Protein AF-A0A2H9TF73-F1 (afdb_monomer)

Structure (mmCIF, N/CA/C/O backbone):
data_AF-A0A2H9TF73-F1
#
_entry.id   AF-A0A2H9TF73-F1
#
loop_
_atom_site.group_PDB
_atom_site.id
_atom_site.type_symbol
_atom_site.label_atom_id
_atom_site.label_alt_id
_atom_site.label_comp_id
_atom_site.label_asym_id
_atom_site.label_entity_id
_atom_site.label_seq_id
_atom_site.pdbx_PDB_ins_code
_atom_site.Cartn_x
_atom_site.Cartn_y
_atom_site.Cartn_z
_atom_site.occupancy
_atom_site.B_iso_or_equiv
_atom_site.auth_seq_id
_atom_site.auth_comp_id
_atom_site.auth_asym_id
_atom_site.auth_atom_id
_atom_site.pdbx_PDB_model_num
ATOM 1 N N . MET A 1 1 ? -17.549 -17.275 -2.514 1.00 28.00 1 MET A N 1
ATOM 2 C CA . MET A 1 1 ? -18.941 -16.821 -2.734 1.00 28.00 1 MET A CA 1
ATOM 3 C C . MET A 1 1 ? -19.139 -16.723 -4.246 1.00 28.00 1 MET A C 1
ATOM 5 O O . MET A 1 1 ? -18.367 -16.023 -4.879 1.00 28.00 1 MET A O 1
ATOM 9 N N . LYS A 1 2 ? -20.015 -17.540 -4.851 1.00 28.50 2 LYS A N 1
ATOM 10 C CA . LYS A 1 2 ? -20.157 -17.653 -6.320 1.00 28.50 2 LYS A CA 1
ATOM 11 C C . LYS A 1 2 ? -21.150 -16.602 -6.838 1.00 28.50 2 LYS A C 1
ATOM 13 O O . LYS A 1 2 ? -22.302 -16.630 -6.416 1.00 28.50 2 LYS A O 1
ATOM 18 N N . LEU A 1 3 ? -20.712 -15.718 -7.736 1.00 24.73 3 LEU A N 1
ATOM 19 C CA . LEU A 1 3 ? -21.571 -14.791 -8.490 1.00 24.73 3 LEU A CA 1
ATOM 20 C C . LEU A 1 3 ? -22.048 -15.441 -9.812 1.00 24.73 3 LEU A C 1
ATOM 22 O O . LEU A 1 3 ? -21.357 -16.320 -10.330 1.00 24.73 3 LEU A O 1
ATOM 26 N N . PRO A 1 4 ? -23.224 -15.068 -10.355 1.00 36.12 4 PRO A N 1
ATOM 27 C CA . PRO A 1 4 ? -23.849 -15.742 -11.493 1.00 36.12 4 PRO A CA 1
ATOM 28 C C . PRO A 1 4 ? -23.228 -15.317 -12.835 1.00 36.12 4 PRO A C 1
ATOM 30 O O . PRO A 1 4 ? -23.295 -14.156 -13.225 1.00 36.12 4 PRO A O 1
ATOM 33 N N . THR A 1 5 ? -22.683 -16.289 -13.568 1.00 44.44 5 THR A N 1
ATOM 34 C CA . THR A 1 5 ? -21.810 -16.121 -14.749 1.00 44.44 5 THR A CA 1
ATOM 35 C C . THR A 1 5 ? -22.517 -16.151 -16.121 1.00 44.44 5 THR A C 1
ATOM 37 O O . THR A 1 5 ? -21.852 -16.401 -17.112 1.00 44.44 5 THR A O 1
ATOM 40 N N . VAL A 1 6 ? -23.839 -15.969 -16.277 1.00 35.09 6 VAL A N 1
ATOM 41 C CA . VAL A 1 6 ? -24.488 -16.424 -17.548 1.00 35.09 6 VAL A CA 1
ATOM 42 C C . VAL A 1 6 ? -25.352 -15.407 -18.320 1.00 35.09 6 VAL A C 1
ATOM 44 O O . VAL A 1 6 ? -25.915 -15.767 -19.344 1.00 35.09 6 VAL A O 1
ATOM 47 N N . VAL A 1 7 ? -25.435 -14.118 -17.966 1.00 34.88 7 VAL A N 1
ATOM 48 C CA . VAL A 1 7 ? -26.376 -13.209 -18.688 1.00 34.88 7 VAL A CA 1
ATOM 49 C C . VAL A 1 7 ? -25.717 -12.152 -19.594 1.00 34.88 7 VAL A C 1
ATOM 51 O O . VAL A 1 7 ? -26.384 -11.588 -20.457 1.00 34.88 7 VAL A O 1
ATOM 54 N N . LEU A 1 8 ? -24.401 -11.936 -19.526 1.00 39.03 8 LEU A N 1
ATOM 55 C CA . LEU A 1 8 ? -23.741 -10.874 -20.311 1.00 39.03 8 LEU A CA 1
ATOM 56 C C . LEU A 1 8 ? -23.156 -11.317 -21.664 1.00 39.03 8 LEU A C 1
ATOM 58 O O . LEU A 1 8 ? -22.937 -10.477 -22.535 1.00 39.03 8 LEU A O 1
ATOM 62 N N . SER A 1 9 ? -23.006 -12.619 -21.917 1.00 39.38 9 SER A N 1
ATOM 63 C CA . SER A 1 9 ? -22.527 -13.137 -23.212 1.00 39.38 9 SER A CA 1
ATOM 64 C C . SER A 1 9 ? -23.507 -12.868 -24.365 1.00 39.38 9 SER A C 1
ATOM 66 O O . SER A 1 9 ? -23.090 -12.740 -25.512 1.00 39.38 9 SER A O 1
ATOM 68 N N . ALA A 1 10 ? -24.806 -12.730 -24.075 1.00 36.59 10 ALA A N 1
ATOM 69 C CA . ALA A 1 10 ? -25.823 -12.467 -25.092 1.00 36.59 10 ALA A CA 1
ATOM 70 C C . ALA A 1 10 ? -25.943 -10.978 -25.462 1.00 36.59 10 ALA A C 1
ATOM 72 O O . ALA A 1 10 ? -26.332 -10.665 -26.581 1.00 36.59 10 ALA A O 1
ATOM 73 N N . LEU A 1 11 ? -25.597 -10.039 -24.575 1.00 41.34 11 LEU A N 1
ATOM 74 C CA . LEU A 1 11 ? -25.938 -8.625 -24.783 1.00 41.34 11 LEU A CA 1
ATOM 75 C C . LEU A 1 11 ? -24.929 -7.858 -25.641 1.00 41.34 11 LEU A C 1
ATOM 77 O O . LEU A 1 11 ? -25.349 -7.003 -26.414 1.00 41.34 11 LEU A O 1
ATOM 81 N N . VAL A 1 12 ? -23.638 -8.196 -25.604 1.00 41.81 12 VAL A N 1
ATOM 82 C CA . VAL A 1 12 ? -22.656 -7.590 -26.526 1.00 41.81 12 VAL A CA 1
ATOM 83 C C . VAL A 1 12 ? -22.754 -8.217 -27.924 1.00 41.81 12 VAL A C 1
ATOM 85 O O . VAL A 1 12 ? -22.695 -7.496 -28.918 1.00 41.81 12 VAL A O 1
ATOM 88 N N . PHE A 1 13 ? -23.053 -9.518 -28.024 1.00 39.66 13 PHE A N 1
ATOM 89 C CA . PHE A 1 13 ? -23.271 -10.182 -29.316 1.00 39.66 13 PHE A CA 1
ATOM 90 C C . PHE A 1 13 ? -24.588 -9.742 -29.991 1.00 39.66 13 PHE A C 1
ATOM 92 O O . PHE A 1 13 ? -24.618 -9.513 -31.197 1.00 39.66 13 PHE A O 1
ATOM 99 N N . VAL A 1 14 ? -25.668 -9.511 -29.228 1.00 43.53 14 VAL A N 1
ATOM 100 C CA . VAL A 1 14 ? -26.930 -8.950 -29.760 1.00 43.53 14 VAL A CA 1
ATOM 101 C C . VAL A 1 14 ? -26.782 -7.476 -30.163 1.00 43.53 14 VAL A C 1
ATOM 103 O O . VAL A 1 14 ? -27.416 -7.052 -31.128 1.00 43.53 14 VAL A O 1
ATOM 106 N N . LYS A 1 15 ? -25.912 -6.703 -29.496 1.00 43.03 15 LYS A N 1
ATOM 107 C CA . LYS A 1 15 ? -25.618 -5.305 -29.865 1.00 43.03 15 LYS A CA 1
ATOM 108 C C . LYS A 1 15 ? -24.765 -5.201 -31.137 1.00 43.03 15 LYS A C 1
ATOM 110 O O . LYS A 1 15 ? -24.912 -4.229 -31.869 1.00 43.03 15 LYS A O 1
ATOM 115 N N . TYR A 1 16 ? -23.922 -6.201 -31.417 1.00 37.72 16 TYR A N 1
ATOM 116 C CA . TYR A 1 16 ? -23.076 -6.243 -32.617 1.00 37.72 16 TYR A CA 1
ATOM 117 C C . TYR A 1 16 ? -23.771 -6.892 -33.830 1.00 37.72 16 TYR A C 1
ATOM 119 O O . TYR A 1 16 ? -23.506 -6.508 -34.965 1.00 37.72 16 TYR A O 1
ATOM 127 N N . CYS A 1 17 ? -24.709 -7.827 -33.619 1.00 35.41 17 CYS A N 1
ATOM 128 C CA . CYS A 1 17 ? -25.401 -8.523 -34.714 1.00 35.41 17 CYS A CA 1
ATOM 129 C C . CYS A 1 17 ? -26.741 -7.910 -35.160 1.00 35.41 17 CYS A C 1
ATOM 131 O O . CYS A 1 17 ? -27.276 -8.364 -36.167 1.00 35.41 17 CYS A O 1
ATOM 133 N N . ASN A 1 18 ? -27.290 -6.895 -34.483 1.00 33.53 18 ASN A N 1
ATOM 134 C CA . ASN A 1 18 ? -28.562 -6.288 -34.890 1.00 33.53 18 ASN A CA 1
ATOM 135 C C . ASN A 1 18 ? -28.456 -4.777 -35.110 1.00 33.53 18 ASN A C 1
ATOM 137 O O . ASN A 1 18 ? -28.642 -3.962 -34.207 1.00 33.53 18 ASN A O 1
ATOM 141 N N . SER A 1 19 ? -28.287 -4.409 -36.376 1.00 39.81 19 SER A N 1
ATOM 142 C CA . SER A 1 19 ? -28.721 -3.136 -36.940 1.00 39.81 19 SER A CA 1
ATOM 143 C C . SER A 1 19 ? -30.256 -3.022 -36.887 1.00 39.81 19 SER A C 1
ATOM 145 O O . SER A 1 19 ? -30.947 -3.145 -37.893 1.00 39.81 19 SER A O 1
ATOM 147 N N . SER A 1 20 ? -30.830 -2.775 -35.707 1.00 37.75 20 SER A N 1
ATOM 148 C CA . SER A 1 20 ? -32.187 -2.223 -35.619 1.00 37.75 20 SER A CA 1
ATOM 149 C C . SER A 1 20 ? -32.345 -1.316 -34.399 1.00 37.75 20 SER A C 1
ATOM 151 O O . SER A 1 20 ? -31.914 -1.614 -33.287 1.00 37.75 20 SER A O 1
ATOM 153 N N . SER A 1 21 ? -32.926 -0.152 -34.649 1.00 37.66 21 SER A N 1
ATOM 154 C CA . SER A 1 21 ? -32.898 1.063 -33.841 1.00 37.66 21 SER A CA 1
ATOM 155 C C . SER A 1 21 ? -33.870 1.080 -32.657 1.00 37.66 21 SER A C 1
ATOM 157 O O . SER A 1 21 ? -34.527 2.099 -32.439 1.00 37.66 21 SER A O 1
ATOM 159 N N . THR A 1 22 ? -34.002 -0.004 -31.885 1.00 40.34 22 THR A N 1
ATOM 160 C CA . THR A 1 22 ? -35.051 -0.032 -30.849 1.00 40.34 22 THR A CA 1
ATOM 161 C C . THR A 1 22 ? -34.741 -0.880 -29.617 1.00 40.34 22 THR A C 1
ATOM 163 O O . THR A 1 22 ? -35.491 -1.794 -29.305 1.00 40.34 22 THR A O 1
ATOM 166 N N . THR A 1 23 ? -33.697 -0.566 -28.842 1.00 36.50 23 THR A N 1
ATOM 167 C CA . THR A 1 23 ? -33.705 -0.821 -27.380 1.00 36.50 23 THR A CA 1
ATOM 168 C C . THR A 1 23 ? -32.596 -0.018 -26.695 1.00 36.50 23 THR A C 1
ATOM 170 O O . THR A 1 23 ? -31.420 -0.337 -26.832 1.00 36.50 23 THR A O 1
ATOM 173 N N . ARG A 1 24 ? -32.947 1.061 -25.981 1.00 34.44 24 ARG A N 1
ATOM 174 C CA . ARG A 1 24 ? -31.973 1.968 -25.332 1.00 34.44 24 ARG A CA 1
ATOM 175 C C . ARG A 1 24 ? -32.127 2.095 -23.813 1.00 34.44 24 ARG A C 1
ATOM 177 O O . ARG A 1 24 ? -31.543 2.992 -23.225 1.00 34.44 24 ARG A O 1
ATOM 184 N N . GLN A 1 25 ? -32.892 1.225 -23.163 1.00 36.56 25 GLN A N 1
ATOM 185 C CA . GLN A 1 25 ? -33.133 1.316 -21.720 1.00 36.56 25 GLN A CA 1
ATOM 186 C C . GLN A 1 25 ? -33.147 -0.073 -21.098 1.00 36.56 25 GLN A C 1
ATOM 188 O O . GLN A 1 25 ? -34.201 -0.688 -21.032 1.00 36.56 25 GLN A O 1
ATOM 193 N N . LEU A 1 26 ? -31.967 -0.565 -20.712 1.00 39.41 26 LEU A N 1
ATOM 194 C CA . LEU A 1 26 ? -31.720 -1.588 -19.683 1.00 39.41 26 LEU A CA 1
ATOM 195 C C . LEU A 1 26 ? -30.238 -1.973 -19.779 1.00 39.41 26 LEU A C 1
ATOM 197 O O . LEU A 1 26 ? -29.888 -2.977 -20.391 1.00 39.41 26 LEU A O 1
ATOM 201 N N . ILE A 1 27 ? -29.351 -1.140 -19.230 1.00 38.56 27 ILE A N 1
ATOM 202 C CA . ILE A 1 27 ? -27.980 -1.564 -18.930 1.00 38.56 27 ILE A CA 1
ATOM 203 C C . ILE A 1 27 ? -27.713 -1.237 -17.466 1.00 38.56 27 ILE A C 1
ATOM 205 O O . ILE A 1 27 ? -27.971 -0.134 -16.988 1.00 38.56 27 ILE A O 1
ATOM 209 N N . CYS A 1 28 ? -27.324 -2.301 -16.777 1.00 38.84 28 CYS A N 1
ATOM 210 C CA . CYS A 1 28 ? -27.207 -2.474 -15.347 1.00 38.84 28 CYS A CA 1
ATOM 211 C C . CYS A 1 28 ? -26.123 -1.592 -14.723 1.00 38.84 28 CYS A C 1
ATOM 213 O O . CYS A 1 28 ? -25.076 -1.369 -15.312 1.00 38.84 28 CYS A O 1
ATOM 215 N N . THR A 1 29 ? -26.360 -1.202 -13.474 1.00 44.47 29 THR A N 1
ATOM 216 C CA . THR A 1 29 ? -25.449 -0.510 -12.549 1.00 44.47 29 THR A CA 1
ATOM 217 C C . THR A 1 29 ? -24.356 -1.426 -11.977 1.00 44.47 29 THR A C 1
ATOM 219 O O . THR A 1 29 ? -23.997 -1.295 -10.807 1.00 44.47 29 THR A O 1
ATOM 222 N N . ALA A 1 30 ? -23.914 -2.434 -12.730 1.00 54.22 30 ALA A N 1
ATOM 223 C CA . ALA A 1 30 ? -22.863 -3.337 -12.276 1.00 54.22 30 ALA A CA 1
ATOM 224 C C . ALA A 1 30 ? -21.506 -2.775 -12.726 1.00 54.22 30 ALA A C 1
ATOM 226 O O . ALA A 1 30 ? -21.399 -2.416 -13.897 1.00 54.22 30 ALA A O 1
ATOM 227 N N . PRO A 1 31 ? -20.497 -2.709 -11.838 1.00 60.78 31 PRO A N 1
ATOM 228 C CA . PRO A 1 31 ? -19.171 -2.226 -12.207 1.00 60.78 31 PRO A CA 1
ATOM 229 C C . PRO A 1 31 ? -18.604 -3.043 -13.373 1.00 60.78 31 PRO A C 1
ATOM 231 O O . PRO A 1 31 ? -18.794 -4.262 -13.427 1.00 60.78 31 PRO A O 1
ATOM 234 N N . VAL A 1 32 ? -17.920 -2.367 -14.301 1.00 68.81 32 VAL A N 1
ATOM 235 C CA . VAL A 1 32 ? -17.253 -3.008 -15.443 1.00 68.81 32 VAL A CA 1
ATOM 236 C C . VAL A 1 32 ? -16.284 -4.083 -14.951 1.00 68.81 32 VAL A C 1
ATOM 238 O O . VAL A 1 32 ? -15.297 -3.793 -14.279 1.00 68.81 32 VAL A O 1
ATOM 241 N N . ASP A 1 33 ? -16.550 -5.328 -15.337 1.00 82.75 33 ASP A N 1
ATOM 242 C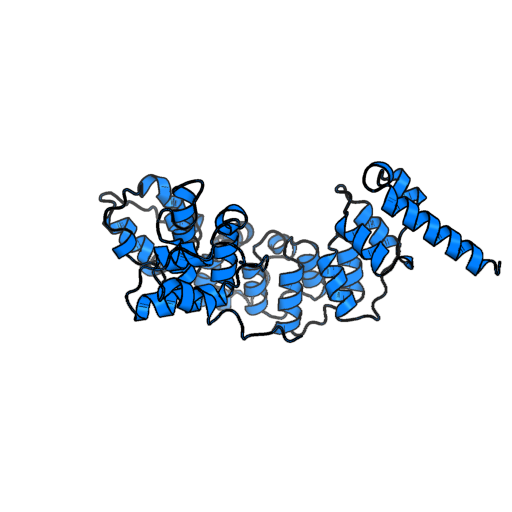 CA . ASP A 1 33 ? -15.623 -6.442 -15.170 1.00 82.75 33 ASP A CA 1
ATOM 243 C C . ASP A 1 33 ? -14.535 -6.352 -16.253 1.00 82.75 33 ASP A C 1
ATOM 245 O O . ASP A 1 33 ? -14.790 -6.572 -17.443 1.00 82.75 33 ASP A O 1
ATOM 249 N N . LEU A 1 34 ? -13.316 -5.992 -15.845 1.00 80.75 34 LEU A N 1
ATOM 250 C CA . LEU A 1 34 ? -12.190 -5.835 -16.765 1.00 80.75 34 LEU A CA 1
ATOM 251 C C . LEU A 1 34 ? -11.754 -7.155 -17.408 1.00 80.75 34 LEU A C 1
ATOM 253 O O . LEU A 1 34 ? -11.275 -7.126 -18.539 1.00 80.75 34 LEU A O 1
ATOM 257 N N . GLN A 1 35 ? -11.974 -8.301 -16.758 1.00 85.56 35 GLN A N 1
ATOM 258 C CA . GLN A 1 35 ? -11.689 -9.603 -17.359 1.00 85.56 35 GLN A CA 1
ATOM 259 C C . GLN A 1 35 ? -12.628 -9.863 -18.539 1.00 85.56 35 GLN A C 1
ATOM 261 O O . GLN A 1 35 ? -12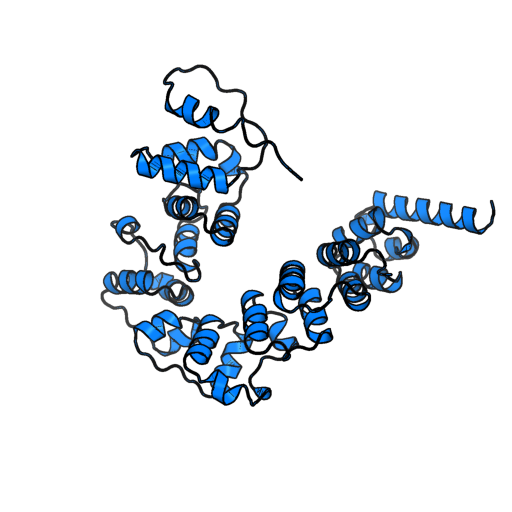.219 -10.352 -19.594 1.00 85.56 35 GLN A O 1
ATOM 266 N N . TYR A 1 36 ? -13.908 -9.523 -18.380 1.00 85.06 36 TYR A N 1
ATOM 267 C CA . TYR A 1 36 ? -14.875 -9.616 -19.469 1.00 85.06 36 TYR A CA 1
ATOM 268 C C . TYR A 1 36 ? -14.511 -8.676 -20.621 1.00 85.06 36 TYR A C 1
ATOM 270 O O . TYR A 1 36 ? -14.542 -9.091 -21.783 1.00 85.06 36 TYR A O 1
ATOM 278 N N . LEU A 1 37 ? -14.140 -7.430 -20.304 1.00 84.88 37 LEU A N 1
ATOM 279 C CA . LEU A 1 37 ? -13.695 -6.461 -21.301 1.00 84.88 37 LEU A CA 1
ATOM 280 C C . LEU A 1 37 ? -12.476 -6.980 -22.073 1.00 84.88 37 LEU A C 1
ATOM 282 O O . LEU A 1 37 ? -12.483 -6.935 -23.300 1.00 84.88 37 LEU A O 1
ATOM 286 N N . ASP A 1 38 ? -11.472 -7.524 -21.384 1.00 85.81 38 ASP A N 1
ATOM 287 C CA . ASP A 1 38 ? -10.270 -8.066 -22.021 1.00 85.81 38 ASP A CA 1
ATOM 288 C C . ASP A 1 38 ? -10.594 -9.178 -23.026 1.00 85.81 38 ASP A C 1
ATOM 290 O O . ASP A 1 38 ? -10.193 -9.108 -24.189 1.00 85.81 38 ASP A O 1
ATOM 294 N N . ASN A 1 39 ? -11.424 -10.142 -22.614 1.00 85.69 39 ASN A N 1
ATOM 295 C CA . ASN A 1 39 ? -11.878 -11.236 -23.473 1.00 85.69 39 ASN A CA 1
ATOM 296 C C . ASN A 1 39 ? -12.676 -10.733 -24.689 1.00 85.69 39 ASN A C 1
ATOM 298 O O . ASN A 1 39 ? -12.527 -11.251 -25.798 1.00 85.69 39 ASN A O 1
ATOM 302 N N . ALA A 1 40 ? -13.526 -9.717 -24.504 1.00 83.94 40 ALA A N 1
ATOM 303 C CA . ALA A 1 40 ? -14.301 -9.128 -25.594 1.00 83.94 40 ALA A CA 1
ATOM 304 C C . ALA A 1 40 ? -13.398 -8.422 -26.617 1.00 83.94 40 ALA A C 1
ATOM 306 O O . ALA A 1 40 ? -13.608 -8.552 -27.824 1.00 83.94 40 ALA A O 1
ATOM 307 N N . LEU A 1 41 ? -12.373 -7.710 -26.145 1.00 83.62 41 LEU A N 1
ATOM 308 C CA . LEU A 1 41 ? -11.381 -7.050 -26.992 1.00 83.62 41 LEU A CA 1
ATOM 309 C C . LEU A 1 41 ? -10.512 -8.067 -27.743 1.00 83.62 41 LEU A C 1
ATOM 311 O O . LEU A 1 41 ? -10.225 -7.863 -28.924 1.00 83.62 41 LEU A O 1
ATOM 315 N N . GLN A 1 42 ? -10.155 -9.188 -27.108 1.00 87.12 42 GLN A N 1
ATOM 316 C CA . GLN A 1 42 ? -9.465 -10.290 -27.780 1.00 87.12 42 GLN A CA 1
ATOM 317 C C . GLN A 1 42 ? -10.304 -10.856 -28.934 1.00 87.12 42 GLN A C 1
ATOM 319 O O . GLN A 1 42 ? -9.834 -10.917 -30.072 1.00 87.12 42 GLN A O 1
ATOM 324 N N . ALA A 1 43 ? -11.563 -11.217 -28.664 1.00 84.69 43 ALA A N 1
ATOM 325 C CA . ALA A 1 43 ? -12.472 -11.760 -29.673 1.00 84.69 43 ALA A CA 1
ATOM 326 C C . ALA A 1 43 ? -12.710 -10.771 -30.829 1.00 84.69 43 ALA A C 1
ATOM 328 O O . ALA A 1 43 ? -12.835 -11.165 -31.992 1.00 84.69 43 ALA A O 1
ATOM 329 N N . ALA A 1 44 ? -12.732 -9.470 -30.529 1.00 83.62 44 ALA A N 1
ATOM 330 C CA . ALA A 1 44 ? -12.812 -8.424 -31.540 1.00 83.62 44 ALA A CA 1
ATOM 331 C C . ALA A 1 44 ? -11.588 -8.432 -32.467 1.00 83.62 44 ALA A C 1
ATOM 333 O O . ALA A 1 44 ? -11.740 -8.406 -33.688 1.00 83.62 44 ALA A O 1
ATOM 334 N N . GLY A 1 45 ? -10.383 -8.546 -31.900 1.00 79.25 45 GLY A N 1
ATOM 335 C CA . GLY A 1 45 ? -9.143 -8.672 -32.666 1.00 79.25 45 GLY A CA 1
ATOM 336 C C . GLY A 1 45 ? -9.121 -9.909 -33.571 1.00 79.25 45 GLY A C 1
ATOM 337 O O . GLY A 1 45 ? -8.734 -9.810 -34.733 1.00 79.25 45 GLY A O 1
ATOM 338 N N . GLU A 1 46 ? -9.599 -11.054 -33.076 1.00 83.81 46 GLU A N 1
ATOM 339 C CA . GLU A 1 46 ? -9.668 -12.313 -33.838 1.00 83.81 46 GLU A CA 1
ATOM 340 C C . GLU A 1 46 ? -10.668 -12.257 -35.005 1.00 83.81 46 GLU A C 1
ATOM 342 O O . GLU A 1 46 ? -10.465 -12.892 -36.040 1.00 83.81 46 GLU A O 1
ATOM 347 N N . THR A 1 47 ? -11.738 -11.473 -34.859 1.00 86.81 47 THR A N 1
ATOM 348 C CA . THR A 1 47 ? -12.799 -11.324 -35.870 1.00 86.81 47 THR A CA 1
ATOM 349 C C . THR A 1 47 ? -12.600 -10.125 -36.800 1.00 86.81 47 THR A C 1
ATOM 351 O O . THR A 1 47 ? -13.366 -9.955 -37.749 1.00 86.81 47 THR A O 1
ATOM 354 N N . GLY A 1 48 ? -11.578 -9.296 -36.557 1.00 86.25 48 GLY A N 1
ATOM 355 C CA . GLY A 1 48 ? -11.347 -8.045 -37.287 1.00 86.25 48 GLY A CA 1
ATOM 356 C C . GLY A 1 48 ? -12.364 -6.944 -36.961 1.00 86.25 48 GLY A C 1
ATOM 357 O O . GLY A 1 48 ? -12.491 -5.982 -37.720 1.00 86.25 48 GLY A O 1
ATOM 358 N N . ALA A 1 49 ? -13.103 -7.082 -35.860 1.00 81.62 49 ALA A N 1
ATOM 359 C CA . ALA A 1 49 ? -14.032 -6.070 -35.387 1.00 81.62 49 ALA A CA 1
ATOM 360 C C . ALA A 1 49 ? -13.285 -4.811 -34.919 1.00 81.62 49 ALA A C 1
ATOM 362 O O . ALA A 1 49 ? -12.162 -4.867 -34.412 1.00 81.62 49 ALA A O 1
ATOM 363 N N . ASN A 1 50 ? -13.927 -3.651 -35.069 1.00 83.06 50 ASN A N 1
ATOM 364 C CA . ASN A 1 50 ? -13.356 -2.391 -34.613 1.00 83.06 50 ASN A CA 1
ATOM 365 C C . ASN A 1 50 ? -13.302 -2.352 -33.077 1.00 83.06 50 ASN A C 1
ATOM 367 O O . ASN A 1 50 ? -14.324 -2.287 -32.393 1.00 83.06 50 ASN A O 1
ATOM 371 N N . ILE A 1 51 ? -12.081 -2.350 -32.551 1.00 78.19 51 ILE A N 1
ATOM 372 C CA . ILE A 1 51 ? -11.767 -2.292 -31.123 1.00 78.19 51 ILE A CA 1
ATOM 373 C C . ILE A 1 51 ? -12.384 -1.061 -30.439 1.00 78.19 51 ILE A C 1
ATOM 375 O O . ILE A 1 51 ? -12.846 -1.165 -29.303 1.00 78.19 51 ILE A O 1
ATOM 379 N N . GLN A 1 52 ? -12.439 0.091 -31.120 1.00 78.06 52 GLN A N 1
ATOM 380 C CA . GLN A 1 52 ? -13.039 1.307 -30.560 1.00 78.06 52 GLN A CA 1
ATOM 381 C C . GLN A 1 52 ? -14.537 1.127 -30.311 1.00 78.06 52 GLN A C 1
ATOM 383 O O . GLN A 1 52 ? -15.030 1.522 -29.257 1.00 78.06 52 GLN A O 1
ATOM 388 N N . ASP A 1 53 ? -15.243 0.471 -31.233 1.00 80.06 53 ASP A N 1
ATOM 389 C CA . ASP A 1 53 ? -16.679 0.225 -31.094 1.00 80.06 53 ASP A CA 1
ATOM 390 C C . ASP A 1 53 ? -16.965 -0.726 -29.926 1.00 80.06 53 ASP A C 1
ATOM 392 O O . ASP A 1 53 ? -17.898 -0.498 -29.155 1.00 80.06 53 ASP A O 1
ATOM 396 N N . VAL A 1 54 ? -16.137 -1.762 -29.752 1.00 81.38 54 VAL A N 1
ATOM 397 C CA . VAL A 1 54 ? -16.250 -2.718 -28.638 1.00 81.38 54 VAL A CA 1
ATOM 398 C C . VAL A 1 54 ? -15.976 -2.034 -27.303 1.00 81.38 54 VAL A C 1
ATOM 400 O O . VAL A 1 54 ? -16.759 -2.189 -26.366 1.00 81.38 54 VAL A O 1
ATOM 403 N N . TRP A 1 55 ? -14.928 -1.214 -27.230 1.00 82.00 55 TRP A N 1
ATOM 404 C CA . TRP A 1 55 ? -14.605 -0.442 -26.035 1.00 82.00 55 TRP A CA 1
ATOM 405 C C . TRP A 1 55 ? -15.711 0.548 -25.659 1.00 82.00 55 TRP A C 1
ATOM 407 O O . TRP A 1 55 ? -16.195 0.544 -24.526 1.00 82.00 55 TRP A O 1
ATOM 417 N N . SER A 1 56 ? -16.162 1.370 -26.612 1.00 79.06 56 SER A N 1
ATOM 418 C CA . SER A 1 56 ? -17.251 2.326 -26.391 1.00 79.06 56 SER A CA 1
ATOM 419 C C . SER A 1 56 ? -18.559 1.625 -26.021 1.00 79.06 56 SER A C 1
ATOM 421 O O . SER A 1 56 ? -19.319 2.128 -25.194 1.00 79.06 56 SER A O 1
ATOM 423 N N . ALA A 1 57 ? -18.832 0.448 -26.591 1.00 78.69 57 ALA A N 1
ATOM 424 C CA . ALA A 1 57 ? -20.010 -0.334 -26.245 1.00 78.69 57 ALA A CA 1
ATOM 425 C C . ALA A 1 57 ? -19.942 -0.930 -24.834 1.00 78.69 57 ALA A C 1
ATOM 427 O O . ALA A 1 57 ? -20.998 -1.024 -24.202 1.00 78.69 57 ALA A O 1
ATOM 428 N N . ALA A 1 58 ? -18.749 -1.333 -24.385 1.00 76.25 58 ALA A N 1
ATOM 429 C CA . ALA A 1 58 ? -18.519 -1.976 -23.097 1.00 76.25 58 ALA A CA 1
ATOM 430 C C . ALA A 1 58 ? -18.453 -0.980 -21.932 1.00 76.25 58 ALA A C 1
ATOM 432 O O . ALA A 1 58 ? -19.045 -1.244 -20.891 1.00 76.25 58 ALA A O 1
ATOM 433 N N . LEU A 1 59 ? -17.798 0.174 -22.110 1.00 73.12 59 LEU A N 1
ATOM 434 C CA . LEU A 1 59 ? -17.759 1.212 -21.074 1.00 73.12 59 LEU A CA 1
ATOM 435 C C . LEU A 1 59 ? -19.017 2.087 -21.051 1.00 73.12 59 LEU A C 1
ATOM 437 O O . LEU A 1 59 ? -19.335 2.655 -20.009 1.00 73.12 59 LEU A O 1
ATOM 441 N N . GLY A 1 60 ? -19.744 2.199 -22.170 1.00 75.88 60 GLY A N 1
ATOM 442 C CA . GLY A 1 60 ? -21.002 2.946 -22.247 1.00 75.88 60 GLY A CA 1
ATOM 443 C C . GLY A 1 60 ? -20.911 4.344 -21.618 1.00 75.88 60 GLY A C 1
ATOM 444 O O . GLY A 1 60 ? -19.976 5.092 -21.888 1.00 75.88 60 GLY A O 1
ATOM 445 N N . ASP A 1 61 ? -21.872 4.673 -20.750 1.00 69.69 61 ASP A N 1
ATOM 446 C CA . ASP A 1 61 ? -21.895 5.936 -19.993 1.00 69.69 61 ASP A CA 1
ATOM 447 C C . ASP A 1 61 ? -20.965 5.918 -18.754 1.00 69.69 61 ASP A C 1
ATOM 449 O O . ASP A 1 61 ? -20.684 6.967 -18.157 1.00 69.69 61 ASP A O 1
ATOM 453 N N . GLU A 1 62 ? -20.454 4.745 -18.356 1.00 69.75 62 GLU A N 1
ATOM 454 C CA . GLU A 1 62 ? -19.583 4.581 -17.182 1.00 69.75 62 GLU A CA 1
ATOM 455 C C . GLU A 1 62 ? -18.161 5.097 -17.410 1.00 69.75 62 GLU A C 1
ATOM 457 O O . GLU A 1 62 ? -17.454 5.377 -16.441 1.00 69.75 62 GLU A O 1
ATOM 462 N N . SER A 1 63 ? -17.757 5.343 -18.662 1.00 67.19 63 SER A N 1
ATOM 463 C CA . SER A 1 63 ? -16.445 5.926 -18.982 1.00 67.19 63 SER A CA 1
ATOM 464 C C . SER A 1 63 ? -16.207 7.290 -18.322 1.00 67.19 63 SER A C 1
ATOM 466 O O . SER A 1 63 ? -15.074 7.749 -18.233 1.00 67.19 63 SER A O 1
ATOM 468 N N . SER A 1 64 ? -17.275 7.975 -17.903 1.00 69.00 64 SER A N 1
ATOM 469 C CA . SER A 1 64 ? -17.205 9.246 -17.172 1.00 69.00 64 SER A CA 1
ATOM 470 C C . SER A 1 64 ? -16.992 9.081 -15.662 1.00 69.00 64 SER A C 1
ATOM 472 O O . SER A 1 64 ? -16.593 10.035 -14.996 1.00 69.00 64 SER A O 1
ATOM 474 N N . ARG A 1 65 ? -17.280 7.891 -15.121 1.00 71.06 65 ARG A N 1
ATOM 475 C CA . ARG A 1 65 ? -17.260 7.583 -13.683 1.00 71.06 65 ARG A CA 1
ATOM 476 C C . ARG A 1 65 ? -15.994 6.863 -13.249 1.00 71.06 65 ARG A C 1
ATOM 478 O O . ARG A 1 65 ? -15.594 7.009 -12.100 1.00 71.06 65 ARG A O 1
ATOM 485 N N . ILE A 1 66 ? -15.388 6.089 -14.145 1.00 70.81 66 ILE A N 1
ATOM 486 C CA . ILE A 1 66 ? -14.175 5.335 -13.844 1.00 70.81 66 ILE A CA 1
ATOM 487 C C . ILE A 1 66 ? -12.963 6.192 -14.199 1.00 70.81 66 ILE A C 1
ATOM 489 O O . ILE A 1 66 ? -12.824 6.654 -15.331 1.00 70.81 66 ILE A O 1
ATOM 493 N N . GLU A 1 67 ? -12.079 6.410 -13.227 1.00 75.88 67 GLU A N 1
ATOM 494 C CA . GLU A 1 67 ? -10.821 7.097 -13.480 1.00 75.88 67 GLU A CA 1
ATOM 495 C C . GLU A 1 67 ? -9.930 6.218 -14.382 1.00 75.88 67 GLU A C 1
ATOM 497 O O . GLU A 1 67 ? -9.625 5.083 -14.013 1.00 75.88 67 GLU A O 1
ATOM 502 N N . PRO A 1 68 ? -9.479 6.710 -15.554 1.00 73.19 68 PRO A N 1
ATOM 503 C CA . PRO A 1 68 ? -8.687 5.929 -16.509 1.00 73.19 68 PRO A CA 1
ATOM 504 C C . PRO A 1 68 ? -7.460 5.230 -15.925 1.00 73.19 68 PRO A C 1
ATOM 506 O O . PRO A 1 68 ? -7.064 4.162 -16.387 1.00 73.19 68 PRO A O 1
ATOM 509 N N . MET A 1 69 ? -6.859 5.840 -14.904 1.00 68.75 69 MET A N 1
ATOM 510 C CA . MET A 1 69 ? -5.693 5.293 -14.225 1.00 68.75 69 MET A CA 1
ATOM 511 C C . MET A 1 69 ? -6.029 4.030 -13.422 1.00 68.75 69 MET A C 1
ATOM 513 O O . MET A 1 69 ? -5.210 3.117 -13.377 1.00 68.75 69 MET A O 1
ATOM 517 N N . GLU A 1 70 ? -7.226 3.939 -12.839 1.00 70.81 70 GLU A N 1
ATOM 518 C CA . GLU A 1 70 ? -7.656 2.765 -12.070 1.00 70.81 70 GLU A CA 1
ATOM 519 C C . GLU A 1 70 ? -7.898 1.557 -12.981 1.00 70.81 70 GLU A C 1
ATOM 521 O O . GLU A 1 70 ? -7.471 0.453 -12.653 1.00 70.81 70 GLU A O 1
ATOM 526 N N . ILE A 1 71 ? -8.455 1.775 -14.182 1.00 75.81 71 ILE A N 1
ATOM 527 C CA . ILE A 1 71 ? -8.584 0.724 -15.210 1.00 75.81 71 ILE A CA 1
ATOM 528 C C . ILE A 1 71 ? -7.215 0.134 -15.535 1.00 75.81 71 ILE A C 1
ATOM 530 O O . ILE A 1 71 ? -7.072 -1.078 -15.663 1.00 75.81 71 ILE A O 1
ATOM 534 N N . VAL A 1 72 ? -6.198 0.985 -15.668 1.00 73.00 72 VAL A N 1
ATOM 535 C CA . VAL A 1 72 ? -4.869 0.524 -16.065 1.00 73.00 72 VAL A CA 1
ATOM 536 C C . VAL A 1 72 ? -4.122 -0.140 -14.921 1.00 73.00 72 VAL A C 1
ATOM 538 O O . VAL A 1 72 ? -3.492 -1.166 -15.152 1.00 73.00 72 VAL A O 1
ATOM 541 N N . LYS A 1 73 ? -4.208 0.387 -13.697 1.00 64.75 73 LYS A N 1
ATOM 542 C CA . LYS A 1 73 ? -3.640 -0.285 -12.520 1.00 64.75 73 LYS A CA 1
ATOM 543 C C . LYS A 1 73 ? -4.205 -1.692 -12.365 1.00 64.75 73 LYS A C 1
ATOM 545 O O . LYS A 1 73 ? -3.444 -2.633 -12.172 1.00 64.75 73 LYS A O 1
ATOM 550 N N . GLU A 1 74 ? -5.519 -1.836 -12.501 1.00 68.38 74 GLU A N 1
ATOM 551 C CA . GLU A 1 74 ? -6.185 -3.127 -12.371 1.00 68.38 74 GLU A CA 1
ATOM 552 C C . GLU A 1 74 ? -5.859 -4.052 -13.556 1.00 68.38 74 GLU A C 1
ATOM 554 O O . GLU A 1 74 ? -5.576 -5.230 -13.362 1.00 68.38 74 GLU A O 1
ATOM 559 N N . ALA A 1 75 ? -5.791 -3.521 -14.780 1.00 74.88 75 ALA A N 1
ATOM 560 C CA . ALA A 1 75 ? -5.363 -4.290 -15.946 1.00 74.88 75 ALA A CA 1
ATOM 561 C C . ALA A 1 75 ? -3.899 -4.754 -15.863 1.00 74.88 75 ALA A C 1
ATOM 563 O O . ALA A 1 75 ? -3.599 -5.861 -16.297 1.00 74.88 75 ALA A O 1
ATOM 564 N N . LEU A 1 76 ? -3.002 -3.948 -15.282 1.00 64.06 76 LEU A N 1
ATOM 565 C CA . LEU A 1 76 ? -1.622 -4.343 -14.978 1.00 64.06 76 LEU A CA 1
ATOM 566 C C . LEU A 1 76 ? -1.565 -5.394 -13.864 1.00 64.06 76 LEU A C 1
ATOM 568 O O . LEU A 1 76 ? -0.755 -6.306 -13.941 1.00 64.06 76 LEU A O 1
ATOM 572 N N . ARG A 1 77 ? -2.412 -5.278 -12.835 1.00 62.84 77 ARG A N 1
ATOM 573 C CA . ARG A 1 77 ? -2.465 -6.226 -11.710 1.00 62.84 77 ARG A CA 1
ATOM 574 C C . ARG A 1 77 ? -2.856 -7.640 -12.150 1.00 62.84 77 ARG A C 1
ATOM 576 O O . ARG A 1 77 ? -2.390 -8.602 -11.548 1.00 62.84 77 ARG A O 1
ATOM 583 N N . TRP A 1 78 ? -3.710 -7.754 -13.166 1.00 69.94 78 TRP A N 1
ATOM 584 C CA . TRP A 1 78 ? -4.291 -9.024 -13.618 1.00 69.94 78 TRP A CA 1
ATOM 585 C C . TRP A 1 78 ? -3.899 -9.430 -15.046 1.00 69.94 78 TRP A C 1
ATOM 587 O O . TRP A 1 78 ? -4.527 -10.318 -15.621 1.00 69.94 78 TRP A O 1
ATOM 597 N N . ASP A 1 79 ? -2.890 -8.781 -15.630 1.00 72.75 79 ASP A N 1
ATOM 598 C CA . ASP A 1 79 ? -2.380 -9.068 -16.977 1.00 72.75 79 ASP A CA 1
ATOM 599 C C . ASP A 1 79 ? -3.442 -8.998 -18.102 1.00 72.75 79 ASP A C 1
ATOM 601 O O . ASP A 1 79 ? -3.414 -9.763 -19.074 1.00 72.75 79 ASP A O 1
ATOM 605 N N . TYR A 1 80 ? -4.381 -8.047 -18.013 1.00 79.38 80 TYR A N 1
ATOM 606 C CA . TYR A 1 80 ? -5.409 -7.794 -19.035 1.00 79.38 80 TYR A CA 1
ATOM 607 C C . TYR A 1 80 ? -4.822 -7.052 -20.247 1.00 79.38 80 TYR A C 1
ATOM 609 O O . TYR A 1 80 ? -5.003 -5.848 -20.459 1.00 79.38 80 TYR A O 1
ATOM 617 N N . ASN A 1 81 ? -4.064 -7.793 -21.049 1.00 76.69 81 ASN A N 1
ATOM 618 C CA . ASN A 1 81 ? -3.256 -7.284 -22.153 1.00 76.69 81 ASN A CA 1
ATOM 619 C C . ASN A 1 81 ? -4.051 -6.549 -23.239 1.00 76.69 81 ASN A C 1
ATOM 621 O O . ASN A 1 81 ? -3.547 -5.591 -23.830 1.00 76.69 81 ASN A O 1
ATOM 625 N N . ASN A 1 82 ? -5.278 -6.972 -23.532 1.00 79.56 82 ASN A N 1
ATOM 626 C CA . ASN A 1 82 ? -6.109 -6.328 -24.543 1.00 79.56 82 ASN A CA 1
ATOM 627 C C . ASN A 1 82 ? -6.682 -5.012 -24.016 1.00 79.56 82 ASN A C 1
ATOM 629 O O . ASN A 1 82 ? -6.700 -4.026 -24.754 1.00 79.56 82 ASN A O 1
ATOM 633 N N . VAL A 1 83 ? -7.058 -4.952 -22.734 1.00 80.94 83 VAL A N 1
ATOM 634 C CA . VAL A 1 83 ? -7.433 -3.699 -22.060 1.00 80.94 83 VAL A CA 1
ATOM 635 C C . VAL A 1 83 ? -6.265 -2.720 -22.078 1.00 80.94 83 VAL A C 1
ATOM 637 O O . VAL A 1 83 ? -6.448 -1.567 -22.469 1.00 80.94 83 VAL A O 1
ATOM 640 N N . LEU A 1 84 ? -5.056 -3.178 -21.738 1.00 75.12 84 LEU A N 1
ATOM 641 C CA . LEU A 1 84 ? -3.845 -2.355 -21.788 1.00 75.12 84 LEU A CA 1
ATOM 642 C C . LEU A 1 84 ? -3.563 -1.846 -23.204 1.00 75.12 84 LEU A C 1
ATOM 644 O O . LEU A 1 84 ? -3.300 -0.659 -23.377 1.00 75.12 84 LEU A O 1
ATOM 648 N N . ARG A 1 85 ? -3.690 -2.699 -24.228 1.00 74.56 85 ARG A N 1
ATOM 649 C CA . ARG A 1 85 ? -3.558 -2.292 -25.639 1.00 74.56 85 ARG A CA 1
ATOM 650 C C . ARG A 1 85 ? -4.577 -1.240 -26.050 1.00 74.56 85 ARG A C 1
ATOM 652 O O . ARG A 1 85 ? -4.261 -0.307 -26.777 1.00 74.56 85 ARG A O 1
ATOM 659 N N . CYS A 1 86 ? -5.803 -1.354 -25.567 1.00 76.81 86 CYS A N 1
ATOM 660 C CA . CYS A 1 86 ? -6.852 -0.391 -25.871 1.00 76.81 86 CYS A CA 1
ATOM 661 C C . CYS A 1 86 ? -6.645 0.926 -25.121 1.00 76.81 86 CYS A C 1
ATOM 663 O O . CYS A 1 86 ? -6.807 1.999 -25.697 1.00 76.81 86 CYS A O 1
ATOM 665 N N . ALA A 1 87 ? -6.173 0.878 -23.876 1.00 74.56 87 ALA A N 1
ATOM 666 C CA . ALA A 1 87 ? -5.758 2.068 -23.139 1.00 74.56 87 ALA A CA 1
ATOM 667 C C . ALA A 1 87 ? -4.677 2.881 -23.888 1.00 74.56 87 ALA A C 1
ATOM 669 O O . ALA A 1 87 ? -4.589 4.101 -23.708 1.00 74.56 87 ALA A O 1
ATOM 670 N N . GLN A 1 88 ? -3.914 2.218 -24.773 1.00 66.50 88 GLN A N 1
ATOM 671 C CA . GLN A 1 88 ? -2.951 2.812 -25.705 1.00 66.50 88 GLN A CA 1
ATOM 672 C C . GLN A 1 88 ? -3.572 3.375 -27.000 1.00 66.50 88 GLN A C 1
ATOM 674 O O . GLN A 1 88 ? -2.837 3.812 -27.879 1.00 66.50 88 GLN A O 1
ATOM 679 N N . ILE A 1 89 ? -4.891 3.483 -27.140 1.00 71.38 89 ILE A N 1
ATOM 680 C CA . ILE A 1 89 ? -5.503 4.184 -28.275 1.00 71.38 89 ILE A CA 1
ATOM 681 C C . ILE A 1 89 ? -5.816 5.633 -27.856 1.00 71.38 89 ILE A C 1
ATOM 683 O O . ILE A 1 89 ? -6.585 5.849 -26.909 1.00 71.38 89 ILE A O 1
ATOM 687 N N . PRO A 1 90 ? -5.260 6.659 -28.535 1.00 65.00 90 PRO A N 1
ATOM 688 C CA . PRO A 1 90 ? -5.578 8.052 -28.237 1.00 65.00 90 PRO A CA 1
ATOM 689 C C . PRO A 1 90 ? -7.090 8.312 -28.259 1.00 65.00 90 PRO A C 1
ATOM 691 O O . PRO A 1 90 ? -7.784 7.937 -29.201 1.00 65.00 90 PRO A O 1
ATOM 694 N N . GLY A 1 91 ? -7.599 8.969 -27.213 1.00 66.62 91 GLY A N 1
ATOM 695 C CA . GLY A 1 91 ? -9.021 9.306 -27.073 1.00 66.62 91 GLY A CA 1
ATOM 696 C C . GLY A 1 91 ? -9.906 8.203 -26.482 1.00 66.62 91 GLY A C 1
ATOM 697 O O . GLY A 1 91 ? -11.026 8.500 -26.087 1.00 66.62 91 GLY A O 1
ATOM 698 N N . LEU A 1 92 ? -9.413 6.970 -26.334 1.00 68.94 92 LEU A N 1
ATOM 699 C CA . LEU A 1 92 ? -10.235 5.846 -25.871 1.00 68.94 92 LEU A CA 1
ATOM 700 C C . LEU A 1 92 ? -10.602 5.926 -24.377 1.00 68.94 92 LEU A C 1
ATOM 702 O O . LEU A 1 92 ? -11.695 5.549 -23.961 1.00 68.94 92 LEU A O 1
ATOM 706 N N . LEU A 1 93 ? -9.686 6.461 -23.572 1.00 66.38 93 LEU A N 1
ATOM 707 C CA . LEU A 1 93 ? -9.838 6.627 -22.127 1.00 66.38 93 LEU A CA 1
ATOM 708 C C . LEU A 1 93 ? -10.181 8.065 -21.711 1.00 66.38 93 LEU A C 1
ATOM 710 O O . LEU A 1 93 ? -10.109 8.388 -20.531 1.00 66.38 93 LEU A O 1
ATOM 714 N N . ASN A 1 94 ? -10.526 8.949 -22.658 1.00 69.50 94 ASN A N 1
ATOM 715 C CA . ASN A 1 94 ? -10.752 10.376 -22.380 1.00 69.50 94 ASN A CA 1
ATOM 716 C C . ASN A 1 94 ? -9.652 10.988 -21.489 1.00 69.50 94 ASN A C 1
ATOM 718 O O . ASN A 1 94 ? -9.934 11.722 -20.540 1.00 69.50 94 ASN A O 1
ATOM 722 N N . TRP A 1 95 ? -8.388 10.655 -21.778 1.00 68.44 95 TRP A N 1
ATOM 723 C CA . TRP A 1 95 ? -7.230 11.166 -21.047 1.00 68.44 95 TRP A CA 1
ATOM 724 C C . TRP A 1 95 ? -7.318 12.689 -20.915 1.00 68.44 95 TRP A C 1
ATOM 726 O O . TRP A 1 95 ? -7.335 13.401 -21.921 1.00 68.44 95 TRP A O 1
ATOM 736 N N . LYS A 1 96 ? -7.365 13.192 -19.674 1.00 66.81 96 LYS A N 1
ATOM 737 C CA . LYS A 1 96 ? -7.461 14.635 -19.396 1.00 66.81 96 LYS A CA 1
ATOM 738 C C . LYS A 1 96 ? -6.285 15.390 -20.012 1.00 66.81 96 LYS A C 1
ATOM 740 O O . LYS A 1 96 ? -6.463 16.490 -20.537 1.00 66.81 96 LYS A O 1
ATOM 745 N N . HIS A 1 97 ? -5.100 14.777 -20.001 1.00 64.62 97 HIS A N 1
ATOM 746 C CA . HIS A 1 97 ? -3.931 15.290 -20.693 1.00 64.62 97 HIS A CA 1
ATOM 747 C C . HIS A 1 97 ? -3.312 14.225 -21.611 1.00 64.62 97 HIS A C 1
ATOM 749 O O . HIS A 1 97 ? -3.077 13.100 -21.173 1.00 64.62 97 HIS A O 1
ATOM 755 N N . PRO A 1 98 ? -2.920 14.575 -22.855 1.00 57.94 98 PRO A N 1
ATOM 756 C CA . PRO A 1 98 ? -2.186 13.666 -23.745 1.00 57.94 98 PRO A CA 1
ATOM 757 C C . PRO A 1 98 ? -0.898 13.096 -23.130 1.00 57.94 98 PRO A C 1
ATOM 759 O O . PRO A 1 98 ? -0.415 12.053 -23.550 1.00 57.94 98 PRO A O 1
ATOM 762 N N . ARG A 1 99 ? -0.331 13.768 -22.119 1.00 57.12 99 ARG A N 1
ATOM 763 C CA . ARG A 1 99 ? 0.843 13.288 -21.378 1.00 57.12 99 ARG A CA 1
ATOM 764 C C . ARG A 1 99 ? 0.537 12.070 -20.501 1.00 57.12 99 ARG A C 1
ATOM 766 O O . ARG A 1 99 ? 1.424 11.243 -20.342 1.00 57.12 99 ARG A O 1
ATOM 773 N N . ASP A 1 100 ? -0.681 11.936 -19.984 1.00 60.00 100 ASP A N 1
ATOM 774 C CA . ASP A 1 100 ? -1.072 10.846 -19.077 1.00 60.00 100 ASP A CA 1
ATOM 775 C C . ASP A 1 100 ? -1.085 9.497 -19.817 1.00 60.00 100 ASP A C 1
ATOM 777 O O . ASP A 1 100 ? -0.575 8.493 -19.324 1.00 60.00 100 ASP A O 1
ATOM 781 N N . TYR A 1 101 ? -1.535 9.527 -21.072 1.00 59.28 101 TYR A N 1
ATOM 782 C CA . TYR A 1 101 ? -1.455 8.435 -22.042 1.00 59.28 101 TYR A CA 1
ATOM 783 C C . TYR A 1 101 ? -0.014 7.948 -22.293 1.00 59.28 101 TYR A C 1
ATOM 785 O O . TYR A 1 101 ? 0.274 6.753 -22.264 1.00 59.28 101 TYR A O 1
ATOM 793 N N . HIS A 1 102 ? 0.927 8.870 -22.507 1.00 54.75 102 HIS A N 1
ATOM 794 C CA . HIS A 1 102 ? 2.331 8.517 -22.748 1.00 54.75 102 HIS A CA 1
ATOM 795 C C . HIS A 1 102 ? 3.041 8.007 -21.490 1.00 54.75 102 HIS A C 1
ATOM 797 O O . HIS A 1 102 ? 4.022 7.270 -21.573 1.00 54.75 102 HIS A O 1
ATOM 803 N N . TRP A 1 103 ? 2.541 8.387 -20.319 1.00 51.94 103 TRP A N 1
ATOM 804 C CA . TRP A 1 103 ? 3.065 7.947 -19.039 1.00 51.94 103 TRP A CA 1
ATOM 805 C C . TRP A 1 103 ? 2.627 6.547 -18.651 1.00 51.94 103 TRP A C 1
ATOM 807 O O . TRP A 1 103 ? 3.424 5.825 -18.055 1.00 51.94 103 TRP A O 1
ATOM 817 N N . LEU A 1 104 ? 1.428 6.144 -19.068 1.00 55.84 104 LEU A N 1
ATOM 818 C CA . LEU A 1 104 ? 1.025 4.743 -19.114 1.00 55.84 104 LEU A CA 1
ATOM 819 C C . LEU A 1 104 ? 2.110 3.888 -19.773 1.00 55.84 104 LEU A C 1
ATOM 821 O O . LEU A 1 104 ? 2.544 2.874 -19.240 1.00 55.84 104 LEU A O 1
ATOM 825 N N . TYR A 1 105 ? 2.569 4.372 -20.928 1.00 54.41 105 TYR A N 1
ATOM 826 C CA . TYR A 1 105 ? 3.490 3.694 -21.825 1.00 54.41 105 TYR A CA 1
ATOM 827 C C . TYR A 1 105 ? 4.916 3.582 -21.287 1.00 54.41 105 TYR A C 1
ATOM 829 O O . TYR A 1 105 ? 5.623 2.608 -21.524 1.00 54.41 105 TYR A O 1
ATOM 837 N N . ALA A 1 106 ? 5.325 4.588 -20.524 1.00 50.12 106 ALA A N 1
ATOM 838 C CA . ALA A 1 106 ? 6.567 4.566 -19.781 1.00 50.12 106 ALA A CA 1
ATOM 839 C C . ALA A 1 106 ? 6.463 3.671 -18.529 1.00 50.12 106 ALA A C 1
ATOM 841 O O . ALA A 1 106 ? 7.379 2.924 -18.227 1.00 50.12 106 ALA A O 1
ATOM 842 N N . ARG A 1 107 ? 5.357 3.706 -17.783 1.00 52.38 107 ARG A N 1
ATOM 843 C CA . ARG A 1 107 ? 5.275 3.081 -16.447 1.00 52.38 107 ARG A CA 1
ATOM 844 C C . ARG A 1 107 ? 4.777 1.650 -16.407 1.00 52.38 107 ARG A C 1
ATOM 846 O O . ARG A 1 107 ? 4.543 1.119 -15.329 1.00 52.38 107 ARG A O 1
ATOM 853 N N . SER A 1 108 ? 4.625 0.998 -17.535 1.00 53.44 108 SER A N 1
ATOM 854 C CA . SER A 1 108 ? 4.514 -0.452 -17.555 1.00 53.44 108 SER A CA 1
ATOM 855 C C . SER A 1 108 ? 5.805 -1.108 -17.104 1.00 53.44 108 SER A C 1
ATOM 857 O O . SER A 1 108 ? 6.710 -1.440 -17.883 1.00 53.44 108 SER A O 1
ATOM 859 N N . TYR A 1 109 ? 5.905 -1.244 -15.804 1.00 47.59 109 TYR A N 1
ATOM 860 C CA . TYR A 1 109 ? 6.957 -1.990 -15.180 1.00 47.59 109 TYR A CA 1
ATOM 861 C C . TYR A 1 109 ? 6.990 -3.393 -15.797 1.00 47.59 109 TYR A C 1
ATOM 863 O O . TYR A 1 109 ? 6.027 -4.143 -15.760 1.00 47.59 109 TYR A O 1
ATOM 871 N N . HIS A 1 110 ? 8.133 -3.719 -16.393 1.00 46.31 110 HIS A N 1
ATOM 872 C CA . HIS A 1 110 ? 8.537 -5.057 -16.822 1.00 46.31 110 HIS A CA 1
ATOM 873 C C . HIS A 1 110 ? 7.911 -5.693 -18.071 1.00 46.31 110 HIS A C 1
ATOM 875 O O . HIS A 1 110 ? 8.566 -6.579 -18.621 1.00 46.31 110 HIS A O 1
ATOM 881 N N . GLU A 1 111 ? 6.785 -5.207 -18.576 1.00 50.44 111 GLU A N 1
ATOM 882 C CA . GLU A 1 111 ? 6.089 -5.814 -19.719 1.00 50.44 111 GLU A CA 1
ATOM 883 C C . GLU A 1 111 ? 6.606 -5.338 -21.096 1.00 50.44 111 GLU A C 1
ATOM 885 O O . GLU A 1 111 ? 7.059 -4.202 -21.271 1.00 50.44 111 GLU A O 1
ATOM 890 N N . CYS A 1 112 ? 6.505 -6.203 -22.113 1.00 51.12 112 CYS A N 1
ATOM 891 C CA . CYS A 1 112 ? 6.955 -5.962 -23.498 1.00 51.12 112 CYS A CA 1
ATOM 892 C C . CYS A 1 112 ? 5.860 -5.439 -24.451 1.00 51.12 112 CYS A C 1
ATOM 894 O O . CYS A 1 112 ? 6.062 -5.379 -25.659 1.00 51.12 112 CYS A O 1
ATOM 896 N N . TRP A 1 113 ? 4.722 -5.009 -23.919 1.00 54.72 113 TRP A N 1
ATOM 897 C CA . TRP A 1 113 ? 3.582 -4.356 -24.587 1.00 54.72 113 TRP A CA 1
ATOM 898 C C . TRP A 1 113 ? 3.895 -3.024 -25.336 1.00 54.72 113 TRP A C 1
ATOM 900 O O . TRP A 1 113 ? 2.972 -2.318 -25.753 1.00 54.72 113 TRP A O 1
ATOM 910 N N . PHE A 1 114 ? 5.172 -2.675 -25.555 1.00 63.22 114 PHE A N 1
ATOM 911 C CA . PHE A 1 114 ? 5.574 -1.616 -26.489 1.00 63.22 114 PHE A CA 1
ATOM 912 C C . PHE A 1 114 ? 5.209 -2.045 -27.921 1.00 63.22 114 PHE A C 1
ATOM 914 O O . PHE A 1 114 ? 5.897 -2.880 -28.506 1.00 63.22 114 PHE A O 1
ATOM 921 N N . ALA A 1 115 ? 4.141 -1.489 -28.501 1.00 65.56 115 ALA A N 1
ATOM 922 C CA . ALA A 1 115 ? 3.851 -1.646 -29.929 1.00 65.56 115 ALA A CA 1
ATOM 923 C C . ALA A 1 115 ? 4.275 -0.395 -30.719 1.00 65.56 115 ALA A C 1
ATOM 925 O O . ALA A 1 115 ? 3.711 0.689 -30.558 1.00 65.56 115 ALA A O 1
ATOM 926 N N . GLU A 1 116 ? 5.315 -0.550 -31.542 1.00 69.62 116 GLU A N 1
ATOM 927 C CA . GLU A 1 116 ? 5.957 0.527 -32.308 1.00 69.62 116 GLU A CA 1
ATOM 928 C C . GLU A 1 116 ? 5.011 1.199 -33.313 1.00 69.62 116 GLU A C 1
ATOM 930 O O . GLU A 1 116 ? 5.052 2.408 -33.546 1.00 69.62 116 GLU A O 1
ATOM 935 N N . ASP A 1 117 ? 4.151 0.399 -33.931 1.00 72.31 117 ASP A N 1
ATOM 936 C CA . ASP A 1 117 ? 3.192 0.807 -34.949 1.00 72.31 117 ASP A CA 1
ATOM 937 C C . ASP A 1 117 ? 2.185 1.839 -34.438 1.00 72.31 117 ASP A C 1
ATOM 939 O O . ASP A 1 117 ? 1.826 2.743 -35.191 1.00 72.31 117 ASP A O 1
ATOM 943 N N . MET A 1 118 ? 1.828 1.788 -33.155 1.00 63.50 118 MET A N 1
ATOM 944 C CA . MET A 1 118 ? 0.950 2.781 -32.529 1.00 63.50 118 MET A CA 1
ATOM 945 C C . MET A 1 118 ? 1.594 4.163 -32.382 1.00 63.50 118 MET A C 1
ATOM 947 O O . MET A 1 118 ? 0.890 5.142 -32.160 1.00 63.50 118 MET A O 1
ATOM 951 N N . TRP A 1 119 ? 2.919 4.272 -32.508 1.00 68.69 119 TRP A N 1
ATOM 952 C CA . TRP A 1 119 ? 3.636 5.548 -32.421 1.00 68.69 119 TRP A CA 1
ATOM 953 C C . TRP A 1 119 ? 3.931 6.168 -33.783 1.00 68.69 119 TRP A C 1
ATOM 955 O O . TRP A 1 119 ? 4.402 7.308 -33.863 1.00 68.69 119 TRP A O 1
ATOM 965 N N . LYS A 1 120 ? 3.641 5.453 -34.874 1.00 69.50 120 LYS A N 1
ATOM 966 C CA . LYS A 1 120 ? 3.859 5.959 -36.229 1.00 69.50 120 LYS A CA 1
ATOM 967 C C . LYS A 1 120 ? 2.952 7.160 -36.491 1.00 69.50 120 LYS A C 1
ATOM 969 O O . LYS A 1 120 ? 1.735 7.079 -36.384 1.00 69.50 120 LYS A O 1
ATOM 974 N N . GLY A 1 121 ? 3.562 8.286 -36.856 1.00 70.25 121 GLY A N 1
ATOM 975 C CA . GLY A 1 121 ? 2.845 9.526 -37.173 1.00 70.25 121 GLY A CA 1
ATOM 976 C C . GLY A 1 121 ? 2.380 10.338 -35.960 1.00 70.25 121 GLY A C 1
ATOM 977 O O . GLY A 1 121 ? 1.844 11.429 -36.148 1.00 70.25 121 GLY A O 1
ATOM 978 N N . ILE A 1 122 ? 2.619 9.872 -34.728 1.00 67.25 122 ILE A N 1
ATOM 979 C CA . ILE A 1 122 ? 2.331 10.654 -33.523 1.00 67.25 122 ILE A CA 1
ATOM 980 C C . ILE A 1 122 ? 3.471 11.646 -33.280 1.00 67.25 122 ILE A C 1
ATOM 982 O O . ILE A 1 122 ? 4.632 11.267 -33.120 1.00 67.25 122 ILE A O 1
ATOM 986 N N . TYR A 1 123 ? 3.136 12.936 -33.204 1.00 73.31 123 TYR A N 1
ATOM 987 C CA . TYR A 1 123 ? 4.087 13.946 -32.753 1.00 73.31 123 TYR A CA 1
ATOM 988 C C . TYR A 1 123 ? 4.279 13.837 -31.238 1.00 73.31 123 TYR A C 1
ATOM 990 O O . TYR A 1 123 ? 3.408 14.224 -30.458 1.00 73.31 123 TYR A O 1
ATOM 998 N N . PHE A 1 124 ? 5.440 13.338 -30.820 1.00 72.38 124 PHE A N 1
ATOM 999 C CA . PHE A 1 124 ? 5.834 13.266 -29.419 1.00 72.38 124 PHE A CA 1
ATOM 1000 C C . PHE A 1 124 ? 7.130 14.044 -29.188 1.00 72.38 124 PHE A C 1
ATOM 1002 O O . PHE A 1 124 ? 8.122 13.864 -29.895 1.00 72.38 124 PHE A O 1
ATOM 1009 N N . ASN A 1 125 ? 7.143 14.923 -28.181 1.00 80.81 125 ASN A N 1
ATOM 1010 C CA . ASN A 1 125 ? 8.353 15.657 -27.813 1.00 80.81 125 ASN A CA 1
ATOM 1011 C C . ASN A 1 125 ? 9.258 14.764 -26.958 1.00 80.81 125 ASN A C 1
ATOM 1013 O O . ASN A 1 125 ? 9.255 14.836 -25.728 1.00 80.81 125 ASN A O 1
ATOM 1017 N N . TRP A 1 126 ? 10.029 13.911 -27.621 1.00 82.56 126 TRP A N 1
ATOM 1018 C CA . TRP A 1 126 ? 10.891 12.940 -26.961 1.00 82.56 126 TRP A CA 1
ATOM 1019 C C . TRP A 1 126 ? 11.935 13.567 -26.029 1.00 82.56 126 TRP A C 1
ATOM 1021 O O . TRP A 1 126 ? 12.218 13.024 -24.964 1.00 82.56 126 TRP A O 1
ATOM 1031 N N . ILE A 1 127 ? 12.483 14.732 -26.396 1.00 83.25 127 ILE A N 1
ATOM 1032 C CA . ILE A 1 127 ? 13.500 15.434 -25.600 1.00 83.25 127 ILE A CA 1
ATOM 1033 C C . ILE A 1 127 ? 12.897 15.915 -24.281 1.00 83.25 127 ILE A C 1
ATOM 1035 O O . ILE A 1 127 ? 13.464 15.666 -23.217 1.00 83.25 127 ILE A O 1
ATOM 1039 N N . ALA A 1 128 ? 11.724 16.553 -24.335 1.00 81.62 128 ALA A N 1
ATOM 1040 C CA . ALA A 1 128 ? 11.037 17.031 -23.136 1.00 81.62 128 ALA A CA 1
ATOM 1041 C C . ALA A 1 128 ? 10.623 15.890 -22.190 1.00 81.62 128 ALA A C 1
ATOM 1043 O O . ALA A 1 128 ? 10.448 16.126 -20.999 1.00 81.62 128 ALA A O 1
ATOM 1044 N N . ASN A 1 129 ? 10.498 14.663 -22.706 1.00 77.94 129 ASN A N 1
ATOM 1045 C CA . ASN A 1 129 ? 10.095 13.482 -21.943 1.00 77.94 129 ASN A CA 1
ATOM 1046 C C . ASN A 1 129 ? 11.249 12.497 -21.676 1.00 77.94 129 ASN A C 1
ATOM 1048 O O . ASN A 1 129 ? 11.001 11.388 -21.210 1.00 77.94 129 ASN A O 1
ATOM 1052 N N . ARG A 1 130 ? 12.516 12.885 -21.908 1.00 82.94 130 ARG A N 1
ATOM 1053 C CA . ARG A 1 130 ? 13.695 12.018 -21.690 1.00 82.94 130 ARG A CA 1
ATOM 1054 C C . ARG A 1 130 ? 13.708 11.374 -20.305 1.00 82.94 130 ARG A C 1
ATOM 1056 O O . ARG A 1 130 ? 13.935 10.176 -20.188 1.00 82.94 130 ARG A O 1
ATOM 1063 N N . ARG A 1 131 ? 13.461 12.174 -19.265 1.00 82.38 131 ARG A N 1
ATOM 1064 C CA . ARG A 1 131 ? 13.424 11.718 -17.867 1.00 82.38 131 ARG A CA 1
ATOM 1065 C C . ARG A 1 131 ? 12.463 10.547 -17.674 1.00 82.38 131 ARG A C 1
ATOM 1067 O O . ARG A 1 131 ? 12.782 9.583 -16.990 1.00 82.38 131 ARG A O 1
ATOM 1074 N N . GLU A 1 132 ? 11.304 10.646 -18.302 1.00 75.38 132 GLU A N 1
ATOM 1075 C CA . GLU A 1 132 ? 10.206 9.707 -18.128 1.00 75.38 132 GLU A CA 1
ATOM 1076 C C . GLU A 1 132 ? 10.437 8.429 -18.939 1.00 75.38 132 GLU A C 1
ATOM 1078 O O . GLU A 1 132 ? 10.134 7.342 -18.462 1.00 75.38 132 GLU A O 1
ATOM 1083 N N . ILE A 1 133 ? 11.101 8.540 -20.096 1.00 78.62 133 ILE A N 1
ATOM 1084 C CA . ILE A 1 133 ? 11.616 7.392 -20.862 1.00 78.62 133 ILE A CA 1
ATOM 1085 C C . ILE A 1 133 ? 12.660 6.610 -20.055 1.00 78.62 133 ILE A C 1
ATOM 1087 O O . ILE A 1 133 ? 12.691 5.387 -20.121 1.00 78.62 133 ILE A O 1
ATOM 1091 N N . LEU A 1 134 ? 13.527 7.290 -19.299 1.00 82.94 134 LEU A N 1
ATOM 1092 C CA . LEU A 1 134 ? 14.535 6.609 -18.483 1.00 82.94 134 LEU A CA 1
ATOM 1093 C C . LEU A 1 134 ? 13.912 5.918 -17.268 1.00 82.94 134 LEU A C 1
ATOM 1095 O O . LEU A 1 134 ? 14.184 4.744 -17.051 1.00 82.94 134 LEU A O 1
ATOM 1099 N N . LYS A 1 135 ? 13.011 6.594 -16.549 1.00 75.50 135 LYS A N 1
ATOM 1100 C CA . LYS A 1 135 ? 12.251 5.981 -15.443 1.00 75.50 135 LYS A CA 1
ATOM 1101 C C . LYS A 1 135 ? 11.393 4.794 -15.865 1.00 75.50 135 LYS A C 1
ATOM 1103 O O . LYS A 1 135 ? 11.100 3.945 -15.035 1.00 75.50 135 LYS A O 1
ATOM 1108 N N . ALA A 1 136 ? 10.970 4.758 -17.128 1.00 73.56 136 ALA A N 1
ATOM 1109 C CA . ALA A 1 136 ? 10.244 3.625 -17.686 1.00 73.56 136 ALA A CA 1
ATOM 1110 C C . ALA A 1 136 ? 11.045 2.324 -17.632 1.00 73.56 136 ALA A C 1
ATOM 1112 O O . ALA A 1 136 ? 10.482 1.235 -17.561 1.00 73.56 136 ALA A O 1
ATOM 1113 N N . ASP A 1 137 ? 12.365 2.451 -17.774 1.00 79.31 137 ASP A N 1
ATOM 1114 C CA . ASP A 1 137 ? 13.301 1.345 -17.916 1.00 79.31 137 ASP A CA 1
ATOM 1115 C C . ASP A 1 137 ? 12.874 0.286 -18.964 1.00 79.31 137 ASP A C 1
ATOM 1117 O O . ASP A 1 137 ? 13.150 -0.911 -18.848 1.00 79.31 137 ASP A O 1
ATOM 1121 N N . ASN A 1 138 ? 12.179 0.722 -20.024 1.00 80.62 138 ASN A N 1
ATOM 1122 C CA . ASN A 1 138 ? 11.710 -0.127 -21.119 1.00 80.62 138 ASN A CA 1
ATOM 1123 C C . ASN A 1 138 ? 12.661 -0.029 -22.323 1.00 80.62 138 ASN A C 1
ATOM 1125 O O . ASN A 1 138 ? 12.779 1.017 -22.964 1.00 80.62 138 ASN A O 1
ATOM 1129 N N . VAL A 1 139 ? 13.337 -1.136 -22.646 1.00 83.50 139 VAL A N 1
ATOM 1130 C CA . VAL A 1 139 ? 14.386 -1.181 -23.681 1.00 83.50 139 VAL A CA 1
ATOM 1131 C C . VAL A 1 139 ? 13.842 -0.938 -25.091 1.00 83.50 139 VAL A C 1
ATOM 1133 O O . VAL A 1 139 ? 14.489 -0.234 -25.866 1.00 83.50 139 VAL A O 1
ATOM 1136 N N . GLU A 1 140 ? 12.679 -1.488 -25.443 1.00 81.88 140 GLU A N 1
ATOM 1137 C CA . GLU A 1 140 ? 12.112 -1.310 -26.788 1.00 81.88 140 GLU A CA 1
ATOM 1138 C C . GLU A 1 140 ? 11.601 0.120 -26.982 1.00 81.88 140 GLU A C 1
ATOM 1140 O O . GLU A 1 140 ? 11.933 0.765 -27.979 1.00 81.88 140 GLU A O 1
ATOM 1145 N N . PHE A 1 141 ? 10.930 0.675 -25.967 1.00 79.00 141 PHE A N 1
ATOM 1146 C CA . PHE A 1 141 ? 10.538 2.084 -25.971 1.00 79.00 141 PHE A CA 1
ATOM 1147 C C . PHE A 1 141 ? 11.747 3.011 -26.086 1.00 79.00 141 PHE A C 1
ATOM 1149 O O . PHE A 1 141 ? 11.748 3.958 -26.874 1.00 79.00 141 PHE A O 1
ATOM 1156 N N . PHE A 1 142 ? 12.814 2.707 -25.346 1.00 85.12 142 PHE A N 1
ATOM 1157 C CA . PHE A 1 142 ? 14.064 3.447 -25.412 1.00 85.12 142 PHE A CA 1
ATOM 1158 C C . PHE A 1 142 ? 14.711 3.383 -26.802 1.00 85.12 142 PHE A C 1
ATOM 1160 O O . PHE A 1 142 ? 15.145 4.415 -27.318 1.00 85.12 142 PHE A O 1
ATOM 1167 N N . LYS A 1 143 ? 14.769 2.202 -27.436 1.00 87.06 143 LYS A N 1
ATOM 1168 C CA . LYS A 1 143 ? 15.294 2.043 -28.805 1.00 87.06 143 LYS A CA 1
ATOM 1169 C C . LYS A 1 143 ? 14.507 2.889 -29.799 1.00 87.06 143 LYS A C 1
ATOM 1171 O O . LYS A 1 143 ? 15.114 3.602 -30.600 1.00 87.06 143 LYS A O 1
ATOM 1176 N N . PHE A 1 144 ? 13.180 2.841 -29.718 1.00 84.56 144 PHE A N 1
ATOM 1177 C CA . PHE A 1 144 ? 12.313 3.620 -30.590 1.00 84.56 144 PHE A CA 1
ATOM 1178 C C . PHE A 1 144 ? 12.492 5.126 -30.380 1.00 84.56 144 PHE A C 1
ATOM 1180 O O . PHE A 1 144 ? 12.719 5.862 -31.342 1.00 84.56 144 PHE A O 1
ATOM 1187 N N . ALA A 1 145 ? 12.480 5.588 -29.127 1.00 84.44 145 ALA A N 1
ATOM 1188 C CA . ALA A 1 145 ? 12.733 6.985 -28.791 1.00 84.44 145 ALA A CA 1
ATOM 1189 C C . ALA A 1 145 ? 14.092 7.449 -29.336 1.00 84.44 145 ALA A C 1
ATOM 1191 O O . ALA A 1 145 ? 14.184 8.485 -29.994 1.00 84.44 145 ALA A O 1
ATOM 1192 N N . ARG A 1 146 ? 15.142 6.643 -29.140 1.00 85.88 146 ARG A N 1
ATOM 1193 C CA . ARG A 1 146 ? 16.492 6.922 -29.640 1.00 85.88 146 ARG A CA 1
ATOM 1194 C C . ARG A 1 146 ? 16.535 7.048 -31.165 1.00 85.88 146 ARG A C 1
ATOM 1196 O O . ARG A 1 146 ? 17.225 7.931 -31.664 1.00 85.88 146 ARG A O 1
ATOM 1203 N N . GLY A 1 147 ? 15.807 6.206 -31.898 1.00 87.38 147 GLY A N 1
ATOM 1204 C CA . GLY A 1 147 ? 15.710 6.293 -33.360 1.00 87.38 147 GLY A CA 1
ATOM 1205 C C . GLY A 1 147 ? 15.059 7.590 -33.855 1.00 87.38 147 GLY A C 1
ATOM 1206 O O . GLY A 1 147 ? 15.415 8.089 -34.919 1.00 87.38 147 GLY A O 1
ATOM 1207 N N . ASN A 1 148 ? 14.159 8.173 -33.058 1.00 83.75 148 ASN A N 1
ATOM 1208 C CA . ASN A 1 148 ? 13.428 9.398 -33.391 1.00 83.75 148 ASN A CA 1
ATOM 1209 C C . ASN A 1 148 ? 14.141 10.694 -32.963 1.00 83.75 148 ASN A C 1
ATOM 1211 O O . ASN A 1 148 ? 13.647 11.789 -33.236 1.00 83.75 148 ASN A O 1
ATOM 1215 N N . ILE A 1 149 ? 15.297 10.608 -32.297 1.00 82.88 149 ILE A N 1
ATOM 1216 C CA . ILE A 1 149 ? 16.019 11.778 -31.787 1.00 82.88 149 ILE A CA 1
ATOM 1217 C C . ILE A 1 149 ? 17.433 11.778 -32.361 1.00 82.88 149 ILE A C 1
ATOM 1219 O O . ILE A 1 149 ? 18.344 11.136 -31.838 1.00 82.88 149 ILE A O 1
ATOM 1223 N N . ALA A 1 150 ? 17.634 12.562 -33.421 1.00 71.81 150 ALA A N 1
ATOM 1224 C CA . ALA A 1 150 ? 18.916 12.661 -34.125 1.00 71.81 150 ALA A CA 1
ATOM 1225 C C . ALA A 1 150 ? 20.099 13.066 -33.216 1.00 71.81 150 ALA A C 1
ATOM 1227 O O . ALA A 1 150 ? 21.248 12.763 -33.525 1.00 71.81 150 ALA A O 1
ATOM 1228 N N . SER A 1 151 ? 19.827 13.725 -32.083 1.00 70.00 151 SER A N 1
ATOM 1229 C CA . SER A 1 151 ? 20.821 14.201 -31.115 1.00 70.00 151 SER A CA 1
ATOM 1230 C C . SER A 1 151 ? 20.654 13.575 -29.726 1.00 70.00 151 SER A C 1
ATOM 1232 O O . SER A 1 151 ? 20.848 14.266 -28.722 1.00 70.00 151 SER A O 1
ATOM 1234 N N . PHE A 1 152 ? 20.235 12.308 -29.631 1.00 69.50 152 PHE A N 1
ATOM 1235 C CA . PHE A 1 152 ? 20.034 11.657 -28.333 1.00 69.50 152 PHE A CA 1
ATOM 1236 C C . PHE A 1 152 ? 21.369 11.372 -27.635 1.00 69.50 152 PHE A C 1
ATOM 1238 O O . PHE A 1 152 ? 21.888 10.258 -27.647 1.00 69.50 152 PHE A O 1
ATOM 1245 N N . VAL A 1 153 ? 21.938 12.409 -27.029 1.00 71.94 153 VAL A N 1
ATOM 1246 C CA . VAL A 1 153 ? 23.044 12.303 -26.087 1.00 71.94 153 VAL A CA 1
ATOM 1247 C C . VAL A 1 153 ? 22.415 11.985 -24.737 1.00 71.94 153 VAL A C 1
ATOM 1249 O O . VAL A 1 153 ? 21.828 12.861 -24.100 1.00 71.94 153 VAL A O 1
ATOM 1252 N N . TRP A 1 154 ? 22.476 10.721 -24.321 1.00 70.56 154 TRP A N 1
ATOM 1253 C CA . TRP A 1 154 ? 22.205 10.385 -22.927 1.00 70.56 154 TRP A CA 1
ATOM 1254 C C . TRP A 1 154 ? 23.484 10.569 -22.130 1.00 70.56 154 TRP A C 1
ATOM 1256 O O . TRP A 1 154 ? 24.590 10.301 -22.611 1.00 70.56 154 TRP A O 1
ATOM 1266 N N . PHE A 1 155 ? 23.333 10.996 -20.887 1.00 75.06 155 PHE A N 1
ATOM 1267 C CA . PHE A 1 155 ? 24.457 11.011 -19.979 1.00 75.06 155 PHE A CA 1
ATOM 1268 C C . PHE A 1 155 ? 24.406 9.757 -19.119 1.00 75.06 155 PHE A C 1
ATOM 1270 O O . PHE A 1 155 ? 23.384 9.461 -18.506 1.00 75.06 155 PHE A O 1
ATOM 1277 N N . ARG A 1 156 ? 25.523 9.025 -19.044 1.00 77.75 156 ARG A N 1
ATOM 1278 C CA . ARG A 1 156 ? 25.656 7.815 -18.211 1.00 77.75 156 ARG A CA 1
ATOM 1279 C C . ARG A 1 156 ? 25.139 8.030 -16.780 1.00 77.75 156 ARG A C 1
ATOM 1281 O O . ARG A 1 156 ? 24.528 7.130 -16.218 1.00 77.75 156 ARG A O 1
ATOM 1288 N N . HIS A 1 157 ? 25.341 9.224 -16.217 1.00 79.75 157 HIS A N 1
ATOM 1289 C CA . HIS A 1 157 ? 24.874 9.554 -14.870 1.00 79.75 157 HIS A CA 1
ATOM 1290 C C . HIS A 1 157 ? 23.341 9.539 -14.735 1.00 79.75 157 HIS A C 1
ATOM 1292 O O . HIS A 1 157 ? 22.835 9.221 -13.667 1.00 79.75 157 HIS A O 1
ATOM 1298 N N . GLU A 1 158 ? 22.587 9.824 -15.800 1.00 84.88 158 GLU A N 1
ATOM 1299 C CA . GLU A 1 158 ? 21.121 9.853 -15.749 1.00 84.88 158 GLU A CA 1
ATOM 1300 C C . GLU A 1 158 ? 20.504 8.466 -15.586 1.00 84.88 158 GLU A C 1
ATOM 1302 O O . GLU A 1 158 ? 19.461 8.347 -14.953 1.00 84.88 158 GLU A O 1
ATOM 1307 N N . LEU A 1 159 ? 21.152 7.415 -16.102 1.00 83.00 159 LEU A N 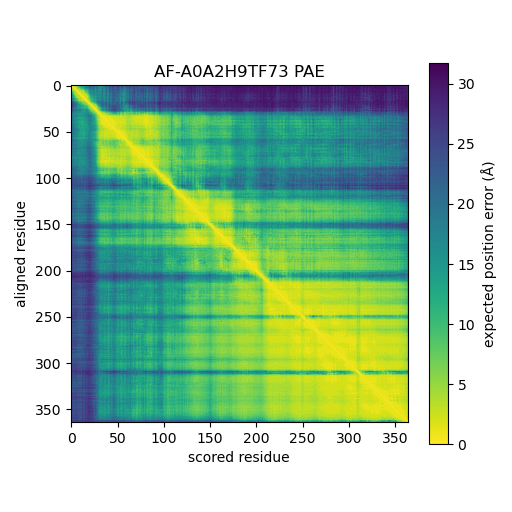1
ATOM 1308 C CA . LEU A 1 159 ? 20.647 6.046 -15.967 1.00 83.00 159 LEU A CA 1
ATOM 1309 C C . LEU A 1 159 ? 20.556 5.636 -14.495 1.00 83.00 159 LEU A C 1
ATOM 1311 O O . LEU A 1 159 ? 19.555 5.068 -14.073 1.00 83.00 159 LEU A O 1
ATOM 1315 N N . GLY A 1 160 ? 21.577 5.985 -13.708 1.00 75.62 160 GLY A N 1
ATOM 1316 C CA . GLY A 1 160 ? 21.586 5.745 -12.267 1.00 75.62 160 GLY A CA 1
ATOM 1317 C C . GLY A 1 160 ? 20.641 6.665 -11.494 1.00 75.62 160 GLY A C 1
ATOM 1318 O O . GLY A 1 160 ? 20.076 6.232 -10.500 1.00 75.62 160 GLY A O 1
ATOM 1319 N N . ILE A 1 161 ? 20.438 7.911 -11.943 1.00 80.81 161 ILE A N 1
ATOM 1320 C CA . ILE A 1 161 ? 19.511 8.866 -11.303 1.00 80.81 161 ILE A CA 1
ATOM 1321 C C . ILE A 1 161 ? 18.044 8.460 -11.491 1.00 80.81 161 ILE A C 1
ATOM 1323 O O . ILE A 1 161 ? 17.215 8.802 -10.655 1.00 80.81 161 ILE A O 1
ATOM 1327 N N . TYR A 1 162 ? 17.714 7.770 -12.580 1.00 80.38 162 TYR A N 1
ATOM 1328 C CA . TYR A 1 162 ? 16.331 7.456 -12.942 1.00 80.38 162 TYR A CA 1
ATOM 1329 C C . TYR A 1 162 ? 15.986 5.973 -12.862 1.00 80.38 162 TYR A C 1
ATOM 1331 O O . TYR A 1 162 ? 14.959 5.577 -13.398 1.00 80.38 162 TYR A O 1
ATOM 1339 N N . ASP A 1 163 ? 16.823 5.172 -12.206 1.00 78.88 163 ASP A N 1
ATOM 1340 C CA . ASP A 1 163 ? 16.600 3.734 -12.042 1.00 78.88 163 ASP A CA 1
ATOM 1341 C C . ASP A 1 163 ? 16.443 2.960 -13.373 1.00 78.88 163 ASP A C 1
ATOM 1343 O O . ASP A 1 163 ? 15.715 1.974 -13.471 1.00 78.88 163 ASP A O 1
ATOM 1347 N N . ALA A 1 164 ? 17.138 3.414 -14.424 1.00 83.31 164 ALA A N 1
ATOM 1348 C CA . ALA A 1 164 ? 17.047 2.884 -15.788 1.00 83.31 164 ALA A CA 1
ATOM 1349 C C . ALA A 1 164 ? 17.980 1.671 -15.993 1.00 83.31 164 ALA A C 1
ATOM 1351 O O . ALA A 1 164 ? 18.895 1.681 -16.830 1.00 83.31 164 ALA A O 1
ATOM 1352 N N . ALA A 1 165 ? 17.801 0.648 -15.161 1.00 82.19 165 ALA A N 1
ATOM 1353 C CA . ALA A 1 165 ? 18.682 -0.505 -15.055 1.00 82.19 165 ALA A CA 1
ATOM 1354 C C . ALA A 1 165 ? 18.732 -1.372 -16.324 1.00 82.19 165 ALA A C 1
ATOM 1356 O O . ALA A 1 165 ? 19.819 -1.642 -16.839 1.00 82.19 165 ALA A O 1
ATOM 1357 N N . LYS A 1 166 ? 17.583 -1.792 -16.860 1.00 81.94 166 LYS A N 1
ATOM 1358 C CA . LYS A 1 166 ? 17.466 -2.584 -18.095 1.00 81.94 166 LYS A CA 1
ATOM 1359 C C . LYS A 1 166 ? 17.997 -1.825 -19.304 1.00 81.94 166 LYS A C 1
ATOM 1361 O O . LYS A 1 166 ? 18.685 -2.410 -20.142 1.00 81.94 166 LYS A O 1
ATOM 1366 N N . ILE A 1 167 ? 17.720 -0.524 -19.399 1.00 84.00 167 ILE A N 1
ATOM 1367 C CA . ILE A 1 167 ? 18.292 0.333 -20.445 1.00 84.00 167 ILE A CA 1
ATOM 1368 C C . ILE A 1 167 ? 19.818 0.362 -20.309 1.00 84.00 167 ILE A C 1
ATOM 1370 O O . ILE A 1 167 ? 20.529 0.169 -21.298 1.00 84.00 167 ILE A O 1
ATOM 1374 N N . GLY A 1 168 ? 20.343 0.537 -19.094 1.00 84.75 168 GLY A N 1
ATOM 1375 C CA . GLY A 1 168 ? 21.782 0.463 -18.841 1.00 84.75 168 GLY A CA 1
ATOM 1376 C C . GLY A 1 168 ? 22.386 -0.901 -19.187 1.00 84.75 168 GLY A C 1
ATOM 1377 O O . GLY A 1 168 ? 23.464 -0.960 -19.777 1.00 84.75 168 GLY A O 1
ATOM 1378 N N . GLU A 1 169 ? 21.686 -2.001 -18.901 1.00 84.19 169 GLU A N 1
ATOM 1379 C CA . GLU A 1 169 ? 22.089 -3.353 -19.301 1.00 84.19 169 GLU A CA 1
ATOM 1380 C C . GLU A 1 169 ? 22.160 -3.495 -20.828 1.00 84.19 169 GLU A C 1
ATOM 1382 O O . GLU A 1 169 ? 23.187 -3.938 -21.348 1.00 84.19 169 GLU A O 1
ATOM 1387 N N . TYR A 1 170 ? 21.129 -3.045 -21.550 1.00 87.19 170 TYR A N 1
ATOM 1388 C CA . TYR A 1 170 ? 21.102 -3.014 -23.016 1.00 87.19 170 TYR A CA 1
ATOM 1389 C C . TYR A 1 170 ? 22.278 -2.216 -23.601 1.00 87.19 170 TYR A C 1
ATOM 1391 O O . TYR A 1 170 ? 22.921 -2.650 -24.561 1.00 87.19 170 TYR A O 1
ATOM 1399 N N . LEU A 1 171 ? 22.604 -1.077 -22.989 1.00 87.81 171 LEU A N 1
ATOM 1400 C CA . LEU A 1 171 ? 23.722 -0.221 -23.382 1.00 87.81 171 LEU A CA 1
ATOM 1401 C C . LEU A 1 171 ? 25.097 -0.754 -22.938 1.00 87.81 171 LEU A C 1
ATOM 1403 O O . LEU A 1 171 ? 26.115 -0.146 -23.267 1.00 87.81 171 LEU A O 1
ATOM 1407 N N . ARG A 1 172 ? 25.149 -1.894 -22.233 1.00 88.94 172 ARG A N 1
ATOM 1408 C CA . ARG A 1 172 ? 26.365 -2.474 -21.628 1.00 88.94 172 ARG A CA 1
ATOM 1409 C C . ARG A 1 172 ? 27.073 -1.513 -20.671 1.00 88.94 172 ARG A C 1
ATOM 1411 O O . ARG A 1 172 ? 28.297 -1.547 -20.529 1.00 88.94 172 ARG A O 1
ATOM 1418 N N . GLU A 1 173 ? 26.303 -0.664 -20.004 1.00 85.88 173 GLU A N 1
ATOM 1419 C CA . GLU A 1 173 ? 26.827 0.270 -19.024 1.00 85.88 173 GLU A CA 1
ATOM 1420 C C . GLU A 1 173 ? 27.199 -0.458 -17.728 1.00 85.88 173 GLU A C 1
ATOM 1422 O O . GLU A 1 173 ? 26.529 -1.393 -17.263 1.00 85.88 173 GLU A O 1
ATOM 1427 N N . LYS A 1 174 ? 28.319 -0.030 -17.144 1.00 82.06 174 LYS A N 1
ATOM 1428 C CA . LYS A 1 174 ? 28.738 -0.471 -15.815 1.00 82.06 174 LYS A CA 1
ATOM 1429 C C . LYS A 1 174 ? 28.130 0.485 -14.797 1.00 82.06 174 LYS A C 1
ATOM 1431 O O . LYS A 1 174 ? 28.507 1.654 -14.761 1.00 82.06 174 LYS A O 1
ATOM 1436 N N . PHE A 1 175 ? 27.192 -0.017 -14.001 1.00 77.88 175 PHE A N 1
ATOM 1437 C CA . PHE A 1 175 ? 26.729 0.676 -12.804 1.00 77.88 175 PHE A CA 1
ATOM 1438 C C . PHE A 1 175 ? 27.805 0.573 -11.727 1.00 77.88 175 PHE A C 1
ATOM 1440 O O . PHE A 1 175 ? 28.475 -0.457 -11.624 1.00 77.88 175 PHE A O 1
ATOM 1447 N N . ASP A 1 176 ? 27.986 1.647 -10.961 1.00 76.38 176 ASP A N 1
ATOM 1448 C CA . ASP A 1 176 ? 28.848 1.611 -9.787 1.00 76.38 176 ASP A CA 1
ATOM 1449 C C . ASP A 1 176 ? 28.224 0.655 -8.764 1.00 76.38 176 ASP A C 1
ATOM 1451 O O . ASP A 1 176 ? 27.137 0.897 -8.244 1.00 76.38 176 ASP A O 1
ATOM 1455 N N . SER A 1 177 ? 28.891 -0.475 -8.552 1.00 75.06 177 SER A N 1
ATOM 1456 C CA . SER A 1 177 ? 28.481 -1.529 -7.626 1.00 75.06 177 SER A CA 1
ATOM 1457 C C . SER A 1 177 ? 29.194 -1.418 -6.277 1.00 75.06 177 SER A C 1
ATOM 1459 O O . SER A 1 177 ? 29.224 -2.383 -5.510 1.00 75.06 177 SER A O 1
ATOM 1461 N N . SER A 1 178 ? 29.844 -0.284 -5.997 1.00 79.81 178 SER A N 1
ATOM 1462 C CA . SER A 1 178 ? 30.443 -0.036 -4.692 1.00 79.81 178 SER A CA 1
ATOM 1463 C C . SER A 1 178 ? 29.365 0.028 -3.608 1.00 79.81 178 SER A C 1
ATOM 1465 O O . SER A 1 178 ? 28.246 0.493 -3.830 1.00 79.81 178 SER A O 1
ATOM 1467 N N . LYS A 1 179 ? 29.723 -0.396 -2.392 1.00 74.12 179 LYS A N 1
ATOM 1468 C CA . LYS A 1 179 ? 28.842 -0.355 -1.215 1.00 74.12 179 LYS A CA 1
ATOM 1469 C C . LYS A 1 179 ? 28.241 1.035 -0.973 1.00 74.12 179 LYS A C 1
ATOM 1471 O O . LYS A 1 179 ? 27.074 1.139 -0.615 1.00 74.12 179 LYS A O 1
ATOM 1476 N N . SER A 1 180 ? 29.016 2.099 -1.204 1.00 78.56 180 SER A N 1
ATOM 1477 C CA . SER A 1 180 ? 28.532 3.481 -1.086 1.00 78.56 180 SER A CA 1
ATOM 1478 C C . SER A 1 180 ? 27.443 3.791 -2.114 1.00 78.56 180 SER A C 1
ATOM 1480 O O . SER A 1 180 ? 26.402 4.325 -1.749 1.00 78.56 180 SER A O 1
ATOM 1482 N N . ALA A 1 181 ? 27.649 3.408 -3.378 1.00 78.88 181 ALA A N 1
ATOM 1483 C CA . ALA A 1 181 ? 26.672 3.638 -4.436 1.00 78.88 181 ALA A CA 1
ATOM 1484 C C . ALA A 1 181 ? 25.367 2.867 -4.184 1.00 78.88 181 ALA A C 1
ATOM 1486 O O . ALA A 1 181 ? 24.291 3.439 -4.317 1.00 78.88 181 ALA A O 1
ATOM 1487 N N . VAL A 1 182 ? 25.447 1.605 -3.742 1.00 76.25 182 VAL A N 1
ATOM 1488 C CA . VAL A 1 182 ? 24.261 0.807 -3.374 1.00 76.25 182 VAL A CA 1
ATOM 1489 C C . VAL A 1 182 ? 23.467 1.479 -2.251 1.00 76.25 182 VAL A C 1
ATOM 1491 O O . VAL A 1 182 ? 22.254 1.635 -2.376 1.00 76.25 182 VAL A O 1
ATOM 1494 N N . LYS A 1 183 ? 24.141 1.955 -1.196 1.00 78.62 183 LYS A N 1
ATOM 1495 C CA . LYS A 1 183 ? 23.483 2.673 -0.092 1.00 78.62 183 LYS A CA 1
ATOM 1496 C C . LYS A 1 183 ? 22.783 3.952 -0.531 1.00 78.62 183 LYS A C 1
ATOM 1498 O O . LYS A 1 183 ? 21.769 4.308 0.048 1.00 78.62 183 LYS A O 1
ATOM 1503 N N . GLU A 1 184 ? 23.282 4.634 -1.556 1.00 81.81 184 GLU A N 1
ATOM 1504 C CA . GLU A 1 184 ? 22.616 5.819 -2.100 1.00 81.81 184 GLU A CA 1
ATOM 1505 C C . GLU A 1 184 ? 21.386 5.499 -2.960 1.00 81.81 184 GLU A C 1
ATOM 1507 O O . GLU A 1 184 ? 20.558 6.387 -3.174 1.00 81.81 184 GLU A O 1
ATOM 1512 N N . LEU A 1 185 ? 21.273 4.277 -3.491 1.00 79.00 185 LEU A N 1
ATOM 1513 C CA . LEU A 1 185 ? 20.137 3.841 -4.312 1.00 79.00 185 LEU A CA 1
ATOM 1514 C C . LEU A 1 185 ? 18.922 3.460 -3.459 1.00 79.00 185 LEU A C 1
ATOM 1516 O O . LEU A 1 185 ? 17.792 3.701 -3.880 1.00 79.00 185 LEU A O 1
ATOM 1520 N N . ILE A 1 186 ? 19.162 2.912 -2.265 1.00 74.25 186 ILE A N 1
ATOM 1521 C CA . ILE A 1 186 ? 18.137 2.480 -1.305 1.00 74.25 186 ILE A CA 1
ATOM 1522 C C . ILE A 1 186 ? 17.142 3.602 -0.965 1.00 74.25 186 ILE A C 1
ATOM 1524 O O . ILE A 1 186 ? 15.968 3.448 -1.295 1.00 74.25 186 ILE A O 1
ATOM 1528 N N . PRO A 1 187 ? 17.554 4.751 -0.389 1.00 72.75 187 PRO A N 1
ATOM 1529 C CA . PRO A 1 187 ? 16.610 5.791 0.015 1.00 72.75 187 PRO A CA 1
ATOM 1530 C C . PRO A 1 187 ? 15.929 6.461 -1.185 1.00 72.75 187 PRO A C 1
ATOM 1532 O O . PRO A 1 187 ? 14.921 7.141 -1.020 1.00 72.75 187 PRO A O 1
ATOM 1535 N N . LYS A 1 188 ? 16.465 6.282 -2.401 1.00 73.94 188 LYS A N 1
ATOM 1536 C CA . LYS A 1 188 ? 15.874 6.795 -3.643 1.00 73.94 188 LYS A CA 1
ATOM 1537 C C . LYS A 1 188 ? 14.827 5.847 -4.242 1.00 73.94 188 LYS A C 1
ATOM 1539 O O . LYS A 1 188 ? 14.200 6.223 -5.229 1.00 73.94 188 LYS A O 1
ATOM 1544 N N . GLY A 1 189 ? 14.657 4.638 -3.700 1.00 67.38 189 GLY A N 1
ATOM 1545 C CA . GLY A 1 189 ? 13.721 3.643 -4.224 1.00 67.38 189 GLY A CA 1
ATOM 1546 C C . GLY A 1 189 ? 14.080 3.146 -5.621 1.00 67.38 189 GLY A C 1
ATOM 1547 O O . GLY A 1 189 ? 13.196 2.867 -6.427 1.00 67.38 189 GLY A O 1
ATOM 1548 N N . HIS A 1 190 ? 15.375 3.059 -5.941 1.00 75.94 190 HIS A N 1
ATOM 1549 C CA . HIS A 1 190 ? 15.861 2.596 -7.247 1.00 75.94 190 HIS A CA 1
ATOM 1550 C C . HIS A 1 190 ? 15.859 1.056 -7.338 1.00 75.94 190 HIS A C 1
ATOM 1552 O O . HIS A 1 190 ? 16.902 0.397 -7.431 1.00 75.94 190 HIS A O 1
ATOM 1558 N N . VAL A 1 191 ? 14.660 0.476 -7.254 1.00 70.00 191 VAL A N 1
ATOM 1559 C CA . VAL A 1 191 ? 14.400 -0.969 -7.174 1.00 70.00 191 VAL A CA 1
ATOM 1560 C C . VAL A 1 191 ? 14.989 -1.737 -8.356 1.00 70.00 191 VAL A C 1
ATOM 1562 O O . VAL A 1 191 ? 15.548 -2.820 -8.170 1.00 70.00 191 VAL A O 1
ATOM 1565 N N . ASN A 1 192 ? 14.888 -1.210 -9.577 1.00 69.50 192 ASN A N 1
ATOM 1566 C CA . ASN A 1 192 ? 15.329 -1.919 -10.779 1.00 69.50 192 ASN A CA 1
ATOM 1567 C C . ASN A 1 192 ? 16.852 -2.037 -10.839 1.00 69.50 192 ASN A C 1
ATOM 1569 O O . ASN A 1 192 ? 17.388 -3.094 -11.181 1.00 69.50 192 ASN A O 1
ATOM 1573 N N . THR A 1 193 ? 17.558 -0.977 -10.456 1.00 75.25 193 THR A N 1
ATOM 1574 C CA . THR A 1 193 ? 19.021 -0.935 -10.398 1.00 75.25 193 THR A CA 1
ATOM 1575 C C . THR A 1 193 ? 19.515 -1.889 -9.326 1.00 75.25 193 THR A C 1
ATOM 1577 O O . THR A 1 193 ? 20.435 -2.667 -9.577 1.00 75.25 193 THR A O 1
ATOM 1580 N N . LEU A 1 194 ? 18.858 -1.910 -8.166 1.00 72.75 194 LEU A N 1
ATOM 1581 C CA . LEU A 1 194 ? 19.179 -2.835 -7.081 1.00 72.75 194 LEU A CA 1
ATOM 1582 C C . LEU A 1 194 ? 18.947 -4.299 -7.492 1.00 72.75 194 LEU A C 1
ATOM 1584 O O . LEU A 1 194 ? 19.844 -5.130 -7.330 1.00 72.75 194 LEU A O 1
ATOM 1588 N N . ARG A 1 195 ? 17.822 -4.611 -8.150 1.00 74.88 195 ARG A N 1
ATOM 1589 C CA . ARG A 1 195 ? 17.556 -5.941 -8.734 1.00 74.88 195 ARG A CA 1
ATOM 1590 C C . ARG A 1 195 ? 18.611 -6.350 -9.766 1.00 74.88 195 ARG A C 1
ATOM 1592 O O . ARG A 1 195 ? 19.063 -7.496 -9.762 1.00 74.88 195 ARG A O 1
ATOM 1599 N N . LEU A 1 196 ? 19.032 -5.434 -10.642 1.00 76.69 196 LEU A N 1
ATOM 1600 C CA . LEU A 1 196 ? 20.076 -5.703 -11.636 1.00 76.69 196 LEU A CA 1
ATOM 1601 C C . LEU A 1 196 ? 21.425 -6.006 -10.972 1.00 76.69 196 LEU A C 1
ATOM 1603 O O . LEU A 1 196 ? 22.106 -6.955 -11.372 1.00 76.69 196 LEU A O 1
ATOM 1607 N N . LEU A 1 197 ? 21.812 -5.222 -9.963 1.00 77.56 197 LEU A N 1
ATOM 1608 C CA . LEU A 1 197 ? 23.041 -5.451 -9.202 1.00 77.56 197 LEU A CA 1
ATOM 1609 C C . LEU A 1 197 ? 23.004 -6.808 -8.487 1.00 77.56 197 LEU A C 1
ATOM 1611 O O . LEU A 1 197 ? 23.990 -7.545 -8.537 1.00 77.56 197 LEU A O 1
ATOM 1615 N N . HIS A 1 198 ? 21.855 -7.193 -7.925 1.00 73.94 198 HIS A N 1
ATOM 1616 C CA . HIS A 1 198 ? 21.656 -8.518 -7.336 1.00 73.94 198 HIS A CA 1
ATOM 1617 C C . HIS A 1 198 ? 21.836 -9.647 -8.347 1.00 73.94 198 HIS A C 1
ATOM 1619 O O . HIS A 1 198 ? 22.634 -10.554 -8.123 1.00 73.94 198 HIS A O 1
ATOM 1625 N N . LYS A 1 199 ? 21.151 -9.567 -9.496 1.00 76.69 199 LYS A N 1
ATOM 1626 C CA . LYS A 1 199 ? 21.224 -10.574 -10.568 1.00 76.69 199 LYS A CA 1
ATOM 1627 C C . LYS A 1 199 ? 22.652 -10.793 -11.074 1.00 76.69 199 LYS A C 1
ATOM 1629 O O . LYS A 1 199 ? 23.002 -11.895 -11.482 1.00 76.69 199 LYS A O 1
ATOM 1634 N N . ARG A 1 200 ? 23.483 -9.748 -11.054 1.00 78.81 200 ARG A N 1
ATOM 1635 C CA . ARG A 1 200 ? 24.901 -9.814 -11.438 1.00 78.81 200 ARG A CA 1
ATOM 1636 C C . ARG A 1 200 ? 25.815 -10.384 -10.343 1.00 78.81 200 ARG A C 1
ATOM 1638 O O . ARG A 1 200 ? 27.023 -10.405 -10.539 1.00 78.81 200 ARG A O 1
ATOM 1645 N N . GLY A 1 201 ? 25.261 -10.831 -9.216 1.00 73.38 201 GLY A N 1
ATOM 1646 C CA . GLY A 1 201 ? 26.003 -11.416 -8.098 1.00 73.38 201 GLY A CA 1
ATOM 1647 C C . GLY A 1 201 ? 26.627 -10.394 -7.146 1.00 73.38 201 GLY A C 1
ATOM 1648 O O . GLY A 1 201 ? 27.154 -10.789 -6.111 1.00 73.38 201 GLY A O 1
ATOM 1649 N N . PHE A 1 202 ? 26.524 -9.089 -7.432 1.00 72.50 202 PHE A N 1
ATOM 1650 C CA . PHE A 1 202 ? 27.146 -8.056 -6.595 1.00 72.50 202 PHE A CA 1
ATOM 1651 C C . PHE A 1 202 ? 26.537 -7.983 -5.205 1.00 72.50 202 PHE A C 1
ATOM 1653 O O . PHE A 1 202 ? 27.242 -7.664 -4.255 1.00 72.50 202 PHE A O 1
ATOM 1660 N N . LEU A 1 203 ? 25.240 -8.274 -5.087 1.00 64.75 203 LEU A N 1
ATOM 1661 C CA . LEU A 1 203 ? 24.618 -8.359 -3.777 1.00 64.75 203 LEU A CA 1
ATOM 1662 C C . LEU A 1 203 ? 24.882 -9.718 -3.137 1.00 64.75 203 LEU A C 1
ATOM 1664 O O . LEU A 1 203 ? 25.224 -9.705 -1.979 1.00 64.75 203 LEU A O 1
ATOM 1668 N N . HIS A 1 204 ? 24.899 -10.853 -3.842 1.00 62.25 204 HIS A N 1
ATOM 1669 C CA . HIS A 1 204 ? 25.196 -12.151 -3.203 1.00 62.25 204 HIS A CA 1
ATOM 1670 C C . HIS A 1 204 ? 26.572 -12.232 -2.520 1.00 62.25 204 HIS A C 1
ATOM 1672 O O . HIS A 1 204 ? 26.695 -12.815 -1.444 1.00 62.25 204 HIS A O 1
ATOM 1678 N N . GLU A 1 205 ? 27.610 -11.644 -3.119 1.00 58.72 205 GLU A N 1
ATOM 1679 C CA . GLU A 1 205 ? 28.943 -11.599 -2.500 1.00 58.72 205 GLU A CA 1
ATOM 1680 C C . GLU A 1 205 ? 29.001 -10.642 -1.303 1.00 58.72 205 GLU A C 1
ATOM 1682 O O . GLU A 1 205 ? 29.857 -10.785 -0.431 1.00 58.72 205 GLU A O 1
ATOM 1687 N N . GLN A 1 206 ? 28.082 -9.675 -1.246 1.00 55.78 206 GLN A N 1
ATOM 1688 C CA . GLN A 1 206 ? 28.045 -8.653 -0.210 1.00 55.78 206 GLN A CA 1
ATOM 1689 C C . GLN A 1 206 ? 26.874 -8.803 0.784 1.00 55.78 206 GLN A C 1
ATOM 1691 O O . GLN A 1 206 ? 26.885 -8.144 1.812 1.00 55.78 206 GLN A O 1
ATOM 1696 N N . THR A 1 207 ? 25.896 -9.682 0.554 1.00 52.16 207 THR A N 1
ATOM 1697 C CA . THR A 1 207 ? 24.730 -9.939 1.426 1.00 52.16 207 THR A CA 1
ATOM 1698 C C . THR A 1 207 ? 25.116 -10.716 2.676 1.00 52.16 207 THR A C 1
ATOM 1700 O O . THR A 1 207 ? 24.352 -10.750 3.631 1.00 52.16 207 THR A O 1
ATOM 1703 N N . ALA A 1 208 ? 26.323 -11.292 2.714 1.00 57.25 208 ALA A N 1
ATOM 1704 C CA . ALA A 1 208 ? 26.931 -11.730 3.969 1.00 57.25 208 ALA A CA 1
ATOM 1705 C C . ALA A 1 208 ? 27.220 -10.547 4.920 1.00 57.25 208 ALA A C 1
ATOM 1707 O O . ALA A 1 208 ? 27.381 -10.745 6.122 1.00 57.25 208 ALA A O 1
ATOM 1708 N N . ASP A 1 209 ? 27.283 -9.319 4.396 1.00 66.06 209 ASP A N 1
ATOM 1709 C CA . ASP A 1 209 ? 27.411 -8.084 5.158 1.00 66.06 209 ASP A CA 1
ATOM 1710 C C . ASP A 1 209 ? 26.029 -7.422 5.278 1.00 66.06 209 ASP A C 1
ATOM 1712 O O . ASP A 1 209 ? 25.603 -6.639 4.423 1.00 66.06 209 ASP A O 1
ATOM 1716 N N . SER A 1 210 ? 25.328 -7.729 6.374 1.00 66.19 210 SER A N 1
ATOM 1717 C CA . SER A 1 210 ? 24.013 -7.163 6.719 1.00 66.19 210 SER A CA 1
ATOM 1718 C C . SER A 1 210 ? 23.972 -5.630 6.681 1.00 66.19 210 SER A C 1
ATOM 1720 O O . SER A 1 210 ? 22.900 -5.045 6.560 1.00 66.19 210 SER A O 1
ATOM 1722 N N . ALA A 1 211 ? 25.129 -4.955 6.706 1.00 70.44 211 ALA A N 1
ATOM 1723 C CA . ALA A 1 211 ? 25.234 -3.505 6.601 1.00 70.44 211 ALA A CA 1
ATOM 1724 C C . ALA A 1 211 ? 24.899 -2.933 5.210 1.00 70.44 211 ALA A C 1
ATOM 1726 O O . ALA A 1 211 ? 25.007 -1.713 5.033 1.00 70.44 211 ALA A O 1
ATOM 1727 N N . LEU A 1 212 ? 24.592 -3.771 4.219 1.00 72.38 212 LEU A N 1
ATOM 1728 C CA . LEU A 1 212 ? 24.153 -3.370 2.876 1.00 72.38 212 LEU A CA 1
ATOM 1729 C C . LEU A 1 212 ? 22.657 -3.505 2.636 1.00 72.38 212 LEU A C 1
ATOM 1731 O O . LEU A 1 212 ? 22.158 -2.939 1.664 1.00 72.38 212 LEU A O 1
ATOM 1735 N N . LEU A 1 213 ? 21.966 -4.250 3.491 1.00 78.69 213 LEU A N 1
ATOM 1736 C CA . LEU A 1 213 ? 20.523 -4.350 3.421 1.00 78.69 213 LEU A CA 1
ATOM 1737 C C . LEU A 1 213 ? 19.897 -3.107 4.085 1.00 78.69 213 LEU A C 1
ATOM 1739 O O . LEU A 1 213 ? 20.485 -2.550 5.021 1.00 78.69 213 LEU A O 1
ATOM 1743 N N . PRO A 1 214 ? 18.761 -2.624 3.560 1.00 84.31 214 PRO A N 1
ATOM 1744 C CA . PRO A 1 214 ? 18.117 -1.406 4.034 1.00 84.31 214 PRO A CA 1
ATOM 1745 C C . PRO A 1 214 ? 17.489 -1.606 5.410 1.00 84.31 214 PRO A C 1
ATOM 1747 O O . PRO A 1 214 ? 16.704 -2.527 5.605 1.00 84.31 214 PRO A O 1
ATOM 1750 N N . THR A 1 215 ? 17.768 -0.701 6.342 1.00 90.06 215 THR A N 1
ATOM 1751 C CA . THR A 1 215 ? 17.132 -0.712 7.664 1.00 90.06 215 THR A CA 1
ATOM 1752 C C . THR A 1 215 ? 15.606 -0.617 7.560 1.00 90.06 215 THR A C 1
ATOM 1754 O O . THR A 1 215 ? 15.061 -0.084 6.593 1.00 90.06 215 THR A O 1
ATOM 1757 N N . THR A 1 216 ? 14.899 -1.072 8.595 1.00 91.62 216 THR A N 1
ATOM 1758 C CA . THR A 1 216 ? 13.432 -0.979 8.681 1.00 91.62 216 THR A CA 1
ATOM 1759 C C . THR A 1 216 ? 12.928 0.455 8.487 1.00 91.62 216 THR A C 1
ATOM 1761 O O . THR A 1 216 ? 11.919 0.672 7.823 1.00 91.62 216 THR A O 1
ATOM 1764 N N . ASP A 1 217 ? 13.653 1.450 9.009 1.00 89.06 217 ASP A N 1
ATOM 1765 C CA . ASP A 1 217 ? 13.318 2.865 8.814 1.00 89.06 217 ASP A CA 1
ATOM 1766 C C . ASP A 1 217 ? 13.529 3.316 7.358 1.00 89.06 217 ASP A C 1
ATOM 1768 O O . ASP A 1 217 ? 12.701 4.048 6.826 1.00 89.06 217 ASP A O 1
ATOM 1772 N N . GLU A 1 218 ? 14.586 2.852 6.680 1.00 86.50 218 GLU A N 1
ATOM 1773 C CA . GLU A 1 218 ? 14.817 3.146 5.255 1.00 86.50 218 GLU A CA 1
ATOM 1774 C C . GLU A 1 218 ? 13.777 2.492 4.337 1.00 86.50 218 GLU A C 1
ATOM 1776 O O . GLU A 1 218 ? 13.526 3.011 3.249 1.00 86.50 218 GLU A O 1
ATOM 1781 N N . LEU A 1 219 ? 13.181 1.374 4.764 1.00 88.31 219 LEU A N 1
ATOM 1782 C CA . LEU A 1 219 ? 12.134 0.646 4.044 1.00 88.31 219 LEU A CA 1
ATOM 1783 C C . LEU A 1 219 ? 10.733 1.241 4.211 1.00 88.31 219 LEU A C 1
ATOM 1785 O O . LEU A 1 219 ? 9.869 0.966 3.381 1.00 88.31 219 LEU A O 1
ATOM 1789 N N . ARG A 1 220 ? 10.508 2.050 5.251 1.00 88.25 220 ARG A N 1
ATOM 1790 C CA . ARG A 1 220 ? 9.186 2.581 5.618 1.00 88.25 220 ARG A CA 1
ATOM 1791 C C . ARG A 1 220 ? 8.493 3.336 4.482 1.00 88.25 220 ARG A C 1
ATOM 1793 O O . ARG A 1 220 ? 7.297 3.169 4.278 1.00 88.25 220 ARG A O 1
ATOM 1800 N N . ASP A 1 221 ? 9.262 4.132 3.745 1.00 81.00 221 ASP A N 1
ATOM 1801 C CA . ASP A 1 221 ? 8.757 5.001 2.675 1.00 81.00 221 ASP A CA 1
ATOM 1802 C C . ASP A 1 221 ? 9.006 4.424 1.269 1.00 81.00 221 ASP A C 1
ATOM 1804 O O . ASP A 1 221 ? 8.879 5.130 0.264 1.00 81.00 221 ASP A O 1
ATOM 1808 N N . GLN A 1 222 ? 9.409 3.153 1.179 1.00 83.12 222 GLN A N 1
ATOM 1809 C CA . GLN A 1 222 ? 9.718 2.508 -0.096 1.00 83.12 222 GLN A CA 1
ATOM 1810 C C . GLN A 1 222 ? 8.489 1.825 -0.695 1.00 83.12 222 GLN A C 1
ATOM 1812 O O . GLN A 1 222 ? 7.630 1.367 0.050 1.00 83.12 222 GLN A O 1
ATOM 1817 N N . PRO A 1 223 ? 8.420 1.672 -2.031 1.00 79.56 223 PRO A N 1
ATOM 1818 C CA . PRO A 1 223 ? 7.372 0.881 -2.669 1.00 79.56 223 PRO A CA 1
ATOM 1819 C C . PRO A 1 223 ? 7.303 -0.548 -2.112 1.00 79.56 223 PRO A C 1
ATOM 1821 O O . PRO A 1 223 ? 8.338 -1.181 -1.876 1.00 79.56 223 PRO A O 1
ATOM 1824 N N . VAL A 1 224 ? 6.095 -1.095 -1.974 1.00 83.62 224 VAL A N 1
ATOM 1825 C CA . VAL A 1 224 ? 5.871 -2.443 -1.428 1.00 83.62 224 VAL A CA 1
ATOM 1826 C C . VAL A 1 224 ? 6.637 -3.522 -2.201 1.00 83.62 224 VAL A C 1
ATOM 1828 O O . VAL A 1 224 ? 7.165 -4.460 -1.611 1.00 83.62 224 VAL A O 1
ATOM 1831 N N . GLU A 1 225 ? 6.799 -3.370 -3.516 1.00 81.12 225 GLU A N 1
ATOM 1832 C CA . GLU A 1 225 ? 7.546 -4.294 -4.376 1.00 81.12 225 GLU A CA 1
ATOM 1833 C C . GLU A 1 225 ? 9.041 -4.327 -4.051 1.00 81.12 225 GLU A C 1
ATOM 1835 O O . GLU A 1 225 ? 9.715 -5.328 -4.322 1.00 81.12 225 GLU A O 1
ATOM 1840 N N . TYR A 1 226 ? 9.567 -3.235 -3.491 1.00 81.62 226 TYR A N 1
ATOM 1841 C CA . TYR A 1 226 ? 10.931 -3.181 -2.994 1.00 81.62 226 TYR A CA 1
ATOM 1842 C C . TYR A 1 226 ? 11.063 -3.952 -1.687 1.00 81.62 226 TYR A C 1
ATOM 1844 O O . TYR A 1 226 ? 11.949 -4.794 -1.570 1.00 81.62 226 TYR A O 1
ATOM 1852 N N . VAL A 1 227 ? 10.143 -3.731 -0.744 1.00 88.31 227 VAL A N 1
ATOM 1853 C CA . VAL A 1 227 ? 10.107 -4.453 0.537 1.00 88.31 227 VAL A CA 1
ATOM 1854 C C . VAL A 1 227 ? 9.971 -5.961 0.299 1.00 88.31 227 VAL A C 1
ATOM 1856 O O . VAL A 1 227 ? 10.758 -6.744 0.832 1.00 88.31 227 VAL A O 1
ATOM 1859 N N . LYS A 1 228 ? 9.045 -6.367 -0.584 1.00 89.38 228 LYS A N 1
ATOM 1860 C CA . LYS A 1 228 ? 8.859 -7.759 -1.031 1.00 89.38 228 LYS A CA 1
ATOM 1861 C C . LYS A 1 228 ? 10.153 -8.345 -1.603 1.00 89.38 228 LYS A C 1
ATOM 1863 O O . LYS A 1 228 ? 10.532 -9.464 -1.268 1.00 89.38 228 LYS A O 1
ATOM 1868 N N . TRP A 1 229 ? 10.855 -7.583 -2.447 1.00 85.44 229 TRP A N 1
ATOM 1869 C CA . TRP A 1 229 ? 12.135 -8.014 -3.012 1.00 85.44 229 TRP A CA 1
ATOM 1870 C C . TRP A 1 229 ? 13.210 -8.198 -1.934 1.00 85.44 229 TRP A C 1
ATOM 1872 O O . TRP A 1 229 ? 13.885 -9.222 -1.951 1.00 85.44 229 TRP A O 1
ATOM 1882 N N . VAL A 1 230 ? 13.337 -7.271 -0.979 1.00 85.94 230 VAL A N 1
ATOM 1883 C CA . VAL A 1 230 ? 14.294 -7.391 0.135 1.00 85.94 230 VAL A CA 1
ATOM 1884 C C . VAL A 1 230 ? 14.022 -8.649 0.962 1.00 85.94 230 VAL A C 1
ATOM 1886 O O . VAL A 1 230 ? 14.950 -9.410 1.218 1.00 85.94 230 VAL A O 1
ATOM 1889 N N . CYS A 1 231 ? 12.756 -8.923 1.291 1.00 88.50 231 CYS A N 1
ATOM 1890 C CA . CYS A 1 231 ? 12.367 -10.139 2.014 1.00 88.50 231 CYS A CA 1
ATOM 1891 C C . CYS A 1 231 ? 12.658 -11.426 1.224 1.00 88.50 231 CYS A C 1
ATOM 1893 O O . CYS A 1 231 ? 12.900 -12.468 1.816 1.00 88.50 231 CYS A O 1
ATOM 1895 N N . HIS A 1 232 ? 12.625 -11.376 -0.111 1.00 85.50 232 HIS A N 1
ATOM 1896 C CA . HIS A 1 232 ? 12.934 -12.534 -0.953 1.00 85.50 232 HIS A CA 1
ATOM 1897 C C . HIS A 1 232 ? 14.441 -12.791 -1.088 1.00 85.50 232 HIS A C 1
ATOM 1899 O O . HIS A 1 232 ? 14.856 -13.925 -1.315 1.00 85.50 232 HIS A O 1
ATOM 1905 N N . VAL A 1 233 ? 15.267 -11.744 -0.982 1.00 82.75 233 VAL A N 1
ATOM 1906 C CA . VAL A 1 233 ? 16.731 -11.885 -0.977 1.00 82.75 233 VAL A CA 1
ATOM 1907 C C . VAL A 1 233 ? 17.194 -12.609 0.289 1.00 82.75 233 VAL A C 1
ATOM 1909 O O . VAL A 1 233 ? 18.086 -13.453 0.207 1.00 82.75 233 VAL A O 1
ATOM 1912 N N . ASP A 1 234 ? 16.580 -12.305 1.434 1.00 85.38 234 ASP A N 1
ATOM 1913 C CA . ASP A 1 234 ? 16.818 -12.992 2.703 1.00 85.38 234 ASP A CA 1
ATOM 1914 C C . ASP A 1 234 ? 15.545 -12.986 3.569 1.00 85.38 234 ASP A C 1
ATOM 1916 O O . ASP A 1 234 ? 15.164 -11.962 4.141 1.00 85.38 234 ASP A O 1
ATOM 1920 N N . GLU A 1 235 ? 14.903 -14.154 3.682 1.00 87.38 235 GLU A N 1
ATOM 1921 C CA . GLU A 1 235 ? 13.649 -14.346 4.430 1.00 87.38 235 GLU A CA 1
ATOM 1922 C C . GLU A 1 235 ? 13.797 -14.060 5.933 1.00 87.38 235 GLU A C 1
ATOM 1924 O O . GLU A 1 235 ? 12.807 -13.774 6.601 1.00 87.38 235 GLU A O 1
ATOM 1929 N N . ASN A 1 236 ? 15.021 -14.120 6.470 1.00 88.25 236 ASN A N 1
ATOM 1930 C CA . ASN A 1 236 ? 15.300 -13.879 7.887 1.00 88.25 236 ASN A CA 1
ATOM 1931 C C . ASN A 1 236 ? 15.876 -12.484 8.147 1.00 88.25 236 ASN A C 1
ATOM 1933 O O . ASN A 1 236 ? 16.266 -12.189 9.279 1.00 88.25 236 ASN A O 1
ATOM 1937 N N . TYR A 1 237 ? 15.957 -11.636 7.118 1.00 89.19 237 TYR A N 1
ATOM 1938 C CA . TYR A 1 237 ? 16.552 -10.314 7.254 1.00 89.19 237 TYR A CA 1
ATOM 1939 C C . TYR A 1 237 ? 15.755 -9.408 8.196 1.00 89.19 237 TYR A C 1
ATOM 1941 O O . TYR A 1 237 ? 16.328 -8.734 9.051 1.00 89.19 237 TYR A O 1
ATOM 1949 N N . LEU A 1 238 ? 14.431 -9.400 8.035 1.00 92.75 238 LEU A N 1
ATOM 1950 C CA . LEU A 1 238 ? 13.523 -8.605 8.851 1.00 92.75 238 LEU A CA 1
ATOM 1951 C C . LEU A 1 238 ? 12.943 -9.477 9.958 1.00 92.75 238 LEU A C 1
ATOM 1953 O O . LEU A 1 238 ? 12.394 -10.549 9.702 1.00 92.75 238 LEU A O 1
ATOM 1957 N N . SER A 1 239 ? 13.033 -9.002 11.198 1.00 94.69 239 SER A N 1
ATOM 1958 C CA . SER A 1 239 ? 12.360 -9.669 12.308 1.00 94.69 239 SER A CA 1
ATOM 1959 C C . SER A 1 239 ? 10.834 -9.537 12.170 1.00 94.69 239 SER A C 1
ATOM 1961 O O . SER A 1 239 ? 10.348 -8.613 11.510 1.00 94.69 239 SER A O 1
ATOM 1963 N N . PRO A 1 240 ? 10.037 -10.384 12.847 1.00 95.06 240 PRO A N 1
ATOM 1964 C CA . PRO A 1 240 ? 8.586 -10.197 12.900 1.00 95.06 240 PRO A CA 1
ATOM 1965 C C . PRO A 1 240 ? 8.175 -8.786 13.351 1.00 95.06 240 PRO A C 1
ATOM 1967 O O . PRO A 1 240 ? 7.218 -8.222 12.827 1.00 95.06 240 PRO A O 1
ATOM 1970 N N . GLN A 1 241 ? 8.940 -8.173 14.262 1.00 95.81 241 GLN A N 1
ATOM 1971 C CA . GLN A 1 241 ? 8.689 -6.811 14.731 1.00 95.81 241 GLN A CA 1
ATOM 1972 C C . GLN A 1 241 ? 8.944 -5.756 13.643 1.00 95.81 241 GLN A C 1
ATOM 1974 O O . GLN A 1 241 ? 8.202 -4.774 13.557 1.00 95.81 241 GLN A O 1
ATOM 1979 N N . ASP A 1 242 ? 9.959 -5.959 12.799 1.00 95.62 242 ASP A N 1
ATOM 1980 C CA . ASP A 1 242 ? 10.232 -5.089 11.651 1.00 95.62 242 ASP A CA 1
ATOM 1981 C C . ASP A 1 242 ? 9.104 -5.179 10.623 1.00 95.62 242 ASP A C 1
ATOM 1983 O O . ASP A 1 242 ? 8.611 -4.159 10.147 1.00 95.62 242 ASP A O 1
ATOM 1987 N N . LEU A 1 243 ? 8.632 -6.395 10.341 1.00 95.81 243 LEU A N 1
ATOM 1988 C CA . LEU A 1 243 ? 7.512 -6.631 9.431 1.00 95.81 243 LEU A CA 1
ATOM 1989 C C . LEU A 1 243 ? 6.216 -5.975 9.934 1.00 95.81 243 LEU A C 1
ATOM 1991 O O . LEU A 1 243 ? 5.526 -5.317 9.154 1.00 95.81 243 LEU A O 1
ATOM 1995 N N . ILE A 1 244 ? 5.913 -6.075 11.236 1.00 96.50 244 ILE A N 1
ATOM 1996 C CA . ILE A 1 244 ? 4.779 -5.370 11.862 1.00 96.50 244 ILE A CA 1
ATOM 1997 C C . ILE A 1 244 ? 4.934 -3.851 11.712 1.00 96.50 244 ILE A C 1
ATOM 1999 O O . ILE A 1 244 ? 3.991 -3.162 11.314 1.00 96.50 244 ILE A O 1
ATOM 2003 N N . SER A 1 245 ? 6.129 -3.322 11.989 1.00 95.50 245 SER A N 1
ATOM 2004 C CA . SER A 1 245 ? 6.440 -1.893 11.844 1.00 95.50 245 SER A CA 1
ATOM 2005 C C . SER A 1 245 ? 6.219 -1.401 10.407 1.00 95.50 245 SER A C 1
ATOM 2007 O O . SER A 1 245 ? 5.603 -0.357 10.191 1.00 95.50 245 SER A O 1
ATOM 2009 N N . LEU A 1 246 ? 6.633 -2.178 9.402 1.00 94.81 246 LEU A N 1
ATOM 2010 C CA . LEU A 1 246 ? 6.431 -1.848 7.987 1.00 94.81 246 LEU A CA 1
ATOM 2011 C C . LEU A 1 246 ? 4.953 -1.897 7.579 1.00 94.81 246 LEU A C 1
ATOM 2013 O O . LEU A 1 246 ? 4.451 -0.950 6.976 1.00 94.81 246 LEU A O 1
ATOM 2017 N N . CYS A 1 247 ? 4.216 -2.942 7.962 1.00 95.62 247 CYS A N 1
ATOM 2018 C CA . CYS A 1 247 ? 2.789 -3.051 7.635 1.00 95.62 247 CYS A CA 1
ATOM 2019 C C . CYS A 1 247 ? 1.957 -1.918 8.260 1.00 95.62 247 CYS A C 1
ATOM 2021 O O . CYS A 1 247 ? 0.956 -1.485 7.699 1.00 95.62 247 CYS A O 1
ATOM 2023 N N . THR A 1 248 ? 2.363 -1.410 9.422 1.00 93.56 248 THR A N 1
ATOM 2024 C CA . THR A 1 248 ? 1.619 -0.364 10.146 1.00 93.56 248 THR A CA 1
ATOM 2025 C C . THR A 1 248 ? 2.051 1.059 9.828 1.00 93.56 248 THR A C 1
ATOM 2027 O O . THR A 1 248 ? 1.421 1.998 10.308 1.00 93.56 248 THR A O 1
ATOM 2030 N N . SER A 1 249 ? 3.091 1.229 9.014 1.00 88.06 249 SER A N 1
ATOM 2031 C CA . SER A 1 249 ? 3.564 2.537 8.554 1.00 88.06 249 SER A CA 1
ATOM 2032 C C . SER A 1 249 ? 3.255 2.808 7.082 1.00 88.06 249 SER A C 1
ATOM 2034 O O . SER A 1 249 ? 3.221 3.965 6.670 1.00 88.06 249 SER A O 1
ATOM 2036 N N . HIS A 1 250 ? 2.989 1.768 6.291 1.00 73.12 250 HIS A N 1
ATOM 2037 C CA . HIS A 1 250 ? 2.745 1.913 4.863 1.00 73.12 250 HIS A CA 1
ATOM 2038 C C . HIS A 1 250 ? 1.264 2.154 4.545 1.00 73.12 250 HIS A C 1
ATOM 2040 O O . HIS A 1 250 ? 0.381 1.448 5.029 1.00 73.12 250 HIS A O 1
ATOM 2046 N N . THR A 1 251 ? 0.996 3.071 3.615 1.00 75.06 251 THR A N 1
ATOM 2047 C CA . THR A 1 251 ? -0.335 3.268 3.007 1.00 75.06 251 THR A CA 1
ATOM 2048 C C . THR A 1 251 ? -0.934 2.002 2.379 1.00 75.06 251 THR A C 1
ATOM 2050 O O . THR A 1 251 ? -2.150 1.863 2.349 1.00 75.06 251 THR A O 1
ATOM 2053 N N . VAL A 1 252 ? -0.104 1.064 1.904 1.00 80.06 252 VAL A N 1
ATOM 2054 C CA . VAL A 1 252 ? -0.526 -0.254 1.394 1.00 80.06 252 VAL A CA 1
ATOM 2055 C C . VAL A 1 252 ? -0.176 -1.376 2.374 1.00 80.06 252 VAL A C 1
ATOM 2057 O O . VAL A 1 252 ? 0.104 -2.507 1.986 1.00 80.06 252 VAL A O 1
ATOM 2060 N N . GLY A 1 253 ? -0.186 -1.064 3.671 1.00 90.19 253 GLY A N 1
ATOM 2061 C CA . GLY A 1 253 ? 0.169 -1.986 4.746 1.00 90.19 253 GLY A CA 1
ATOM 2062 C C . GLY A 1 253 ? -0.586 -3.315 4.726 1.00 90.19 253 GLY A C 1
ATOM 2063 O O . GLY A 1 253 ? -0.004 -4.351 5.040 1.00 90.19 253 GLY A O 1
ATOM 2064 N N . LEU A 1 254 ? -1.853 -3.301 4.296 1.00 94.25 254 LEU A N 1
ATOM 2065 C CA . LEU A 1 254 ? -2.653 -4.513 4.104 1.00 94.25 254 LEU A CA 1
ATOM 2066 C C . LEU A 1 254 ? -2.071 -5.424 3.011 1.00 94.25 254 LEU A C 1
ATOM 2068 O O . LEU A 1 254 ? -1.896 -6.613 3.252 1.00 94.25 254 LEU A O 1
ATOM 2072 N N . GLU A 1 255 ? -1.713 -4.866 1.851 1.00 93.81 255 GLU A N 1
ATOM 2073 C CA . GLU A 1 255 ? -1.140 -5.635 0.737 1.00 93.81 255 GLU A CA 1
ATOM 2074 C C . GLU A 1 255 ? 0.182 -6.304 1.144 1.00 93.81 255 GLU A C 1
ATOM 2076 O O . GLU A 1 255 ? 0.473 -7.439 0.758 1.00 93.81 255 GLU A O 1
ATOM 2081 N N . LEU A 1 256 ? 0.995 -5.605 1.943 1.00 94.50 256 LEU A N 1
ATOM 2082 C CA . LEU A 1 256 ? 2.235 -6.165 2.471 1.00 94.50 256 LEU A CA 1
ATOM 2083 C C . LEU A 1 256 ? 1.960 -7.294 3.474 1.00 94.50 256 LEU A C 1
ATOM 2085 O O . LEU A 1 256 ? 2.593 -8.344 3.377 1.00 94.50 256 LEU A O 1
ATOM 2089 N N . ALA A 1 257 ? 1.016 -7.106 4.401 1.00 96.00 257 ALA A N 1
ATOM 2090 C CA . ALA A 1 257 ? 0.658 -8.118 5.394 1.00 96.00 257 ALA A CA 1
ATOM 2091 C C . ALA A 1 257 ? 0.111 -9.401 4.746 1.00 96.00 257 ALA A C 1
ATOM 2093 O O . ALA A 1 257 ? 0.533 -10.497 5.116 1.00 96.00 257 ALA A O 1
ATOM 2094 N N . GLU A 1 258 ? -0.764 -9.268 3.744 1.00 95.19 258 GLU A N 1
ATOM 2095 C CA . GLU A 1 258 ? -1.284 -10.391 2.955 1.00 95.19 258 GLU A CA 1
ATOM 2096 C C . GLU A 1 258 ? -0.157 -11.147 2.249 1.00 95.19 258 GLU A C 1
ATOM 2098 O O . GLU A 1 258 ? -0.063 -12.370 2.352 1.00 95.19 258 GLU A O 1
ATOM 2103 N N . TRP A 1 259 ? 0.757 -10.421 1.601 1.00 94.69 259 TRP A N 1
ATOM 2104 C CA . TRP A 1 259 ? 1.889 -11.048 0.930 1.00 94.69 259 TRP A CA 1
ATOM 2105 C C . TRP A 1 259 ? 2.812 -11.793 1.906 1.00 94.69 259 TRP A C 1
ATOM 2107 O O . TRP A 1 259 ? 3.266 -12.892 1.585 1.00 94.69 259 TRP A O 1
ATOM 2117 N N . ILE A 1 260 ? 3.083 -11.227 3.088 1.00 94.81 260 ILE A N 1
ATOM 2118 C CA . ILE A 1 260 ? 3.922 -11.867 4.115 1.00 94.81 260 ILE A CA 1
ATOM 2119 C C . ILE A 1 260 ? 3.275 -13.163 4.627 1.00 94.81 260 ILE A C 1
ATOM 2121 O O . ILE A 1 260 ? 3.965 -14.182 4.713 1.00 94.81 260 ILE A O 1
ATOM 2125 N N . ASP A 1 261 ? 1.972 -13.138 4.925 1.00 94.06 261 ASP A N 1
ATOM 2126 C CA . ASP A 1 261 ? 1.196 -14.309 5.369 1.00 94.06 261 ASP A CA 1
ATOM 2127 C C . ASP A 1 261 ? 1.279 -15.450 4.338 1.00 94.06 261 ASP A C 1
ATOM 2129 O O . ASP A 1 261 ? 1.555 -16.602 4.679 1.00 94.06 261 ASP A O 1
ATOM 2133 N N . GLU A 1 262 ? 1.131 -15.117 3.053 1.00 93.38 262 GLU A N 1
ATOM 2134 C CA . GLU A 1 262 ? 1.150 -16.087 1.954 1.00 93.38 262 GLU A CA 1
ATOM 2135 C C . GLU A 1 262 ? 2.548 -16.634 1.625 1.00 93.38 262 GLU A C 1
ATOM 2137 O O . GLU A 1 262 ? 2.687 -17.823 1.321 1.00 93.38 262 GLU A O 1
ATOM 2142 N N . ASN A 1 263 ? 3.585 -15.789 1.662 1.00 93.69 263 ASN A N 1
ATOM 2143 C CA . ASN A 1 263 ? 4.895 -16.121 1.088 1.00 93.69 263 ASN 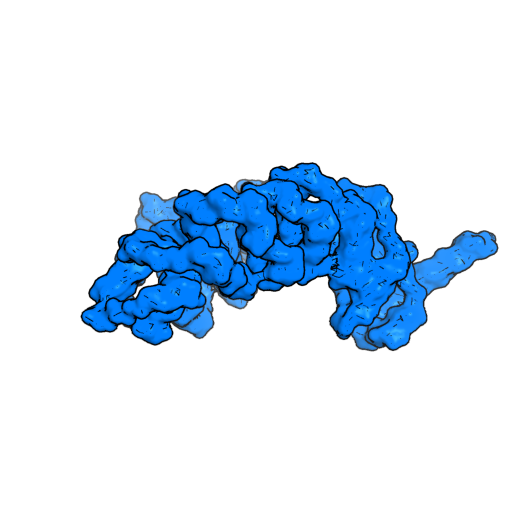A CA 1
ATOM 2144 C C . ASN A 1 263 ? 5.957 -16.461 2.136 1.00 93.69 263 ASN A C 1
ATOM 2146 O O . ASN A 1 263 ? 6.768 -17.352 1.893 1.00 93.69 263 ASN A O 1
ATOM 2150 N N . LEU A 1 264 ? 5.952 -15.797 3.296 1.00 93.00 264 LEU A N 1
ATOM 2151 C CA . LEU A 1 264 ? 6.983 -15.983 4.327 1.00 93.00 264 LEU A CA 1
ATOM 2152 C C . LEU A 1 264 ? 6.537 -16.914 5.461 1.00 93.00 264 LEU A C 1
ATOM 2154 O O . LEU A 1 264 ? 7.353 -17.298 6.295 1.00 93.00 264 LEU A O 1
ATOM 2158 N N . ARG A 1 265 ? 5.251 -17.297 5.501 1.00 91.00 265 ARG A N 1
ATOM 21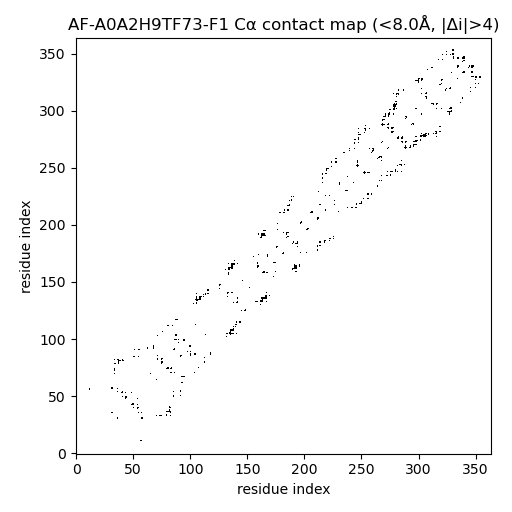59 C CA . ARG A 1 265 ? 4.659 -18.133 6.566 1.00 91.00 265 ARG A CA 1
ATOM 2160 C C . ARG A 1 265 ? 4.877 -17.557 7.972 1.00 91.00 265 ARG A C 1
ATOM 2162 O O . ARG A 1 265 ? 4.986 -18.305 8.945 1.00 91.00 265 ARG A O 1
ATOM 2169 N N . VAL A 1 266 ? 4.957 -16.232 8.074 1.00 93.69 266 VAL A N 1
ATOM 2170 C CA . VAL A 1 266 ? 5.029 -15.512 9.347 1.00 93.69 266 VAL A CA 1
ATOM 2171 C C . VAL A 1 266 ? 3.602 -15.208 9.789 1.00 93.69 266 VAL A C 1
ATOM 2173 O O . VAL A 1 266 ? 2.874 -14.519 9.080 1.00 93.69 266 VAL A O 1
ATOM 2176 N N . ASP A 1 267 ? 3.204 -15.702 10.964 1.00 95.12 267 ASP A N 1
ATOM 2177 C CA . ASP A 1 267 ? 1.883 -15.415 11.531 1.00 95.12 267 ASP A CA 1
ATOM 2178 C C . ASP A 1 267 ? 1.822 -13.976 12.060 1.00 95.12 267 ASP A C 1
ATOM 2180 O O . ASP A 1 267 ? 2.146 -13.680 13.217 1.00 95.12 267 ASP A O 1
ATOM 2184 N N . LEU A 1 268 ? 1.417 -13.067 11.175 1.00 95.88 268 LEU A N 1
ATOM 2185 C CA . LEU A 1 268 ? 1.170 -11.667 11.502 1.00 95.88 268 LEU A CA 1
ATOM 2186 C C . LEU A 1 268 ? -0.213 -11.437 12.118 1.00 95.88 268 LEU A C 1
ATOM 2188 O O . LEU A 1 268 ? -0.466 -10.349 12.628 1.00 95.88 268 LEU A O 1
ATOM 2192 N N . ALA A 1 269 ? -1.119 -12.418 12.104 1.00 97.12 269 ALA A N 1
ATOM 2193 C CA . ALA A 1 269 ? -2.476 -12.261 12.622 1.00 97.12 269 ALA A CA 1
ATOM 2194 C C . ALA A 1 269 ? -2.515 -12.452 14.150 1.00 97.12 269 ALA A C 1
ATOM 2196 O O . ALA A 1 269 ? -3.237 -13.290 14.693 1.00 97.12 269 ALA A O 1
ATOM 2197 N N . ASN A 1 270 ? -1.719 -11.657 14.864 1.00 97.06 270 ASN A N 1
ATOM 2198 C CA . ASN A 1 270 ? -1.495 -11.774 16.300 1.00 97.06 270 ASN A CA 1
ATOM 2199 C C . ASN A 1 270 ? -1.833 -10.468 17.054 1.00 97.06 270 ASN A C 1
ATOM 2201 O O . ASN A 1 270 ? -2.217 -9.451 16.470 1.00 97.06 270 ASN A O 1
ATOM 2205 N N . HIS A 1 271 ? -1.713 -10.504 18.386 1.00 97.19 271 HIS A N 1
ATOM 2206 C CA . HIS A 1 271 ? -2.032 -9.363 19.253 1.00 97.19 271 HIS A CA 1
ATOM 2207 C C . HIS A 1 271 ? -1.153 -8.131 19.004 1.00 97.19 271 HIS A C 1
ATOM 2209 O O . HIS A 1 271 ? -1.628 -7.004 19.165 1.00 97.19 271 HIS A O 1
ATOM 2215 N N . GLU A 1 272 ? 0.109 -8.326 18.624 1.00 97.56 272 GLU A N 1
ATOM 2216 C CA . GLU A 1 272 ? 1.067 -7.241 18.402 1.00 97.56 272 GLU A CA 1
ATOM 2217 C C . GLU A 1 272 ? 0.706 -6.461 17.136 1.00 97.56 272 GLU A C 1
ATOM 2219 O O . GLU A 1 272 ? 0.584 -5.237 17.193 1.00 97.56 272 GLU A O 1
ATOM 2224 N N . MET A 1 273 ? 0.420 -7.159 16.031 1.00 97.69 273 MET A N 1
ATOM 2225 C CA . MET A 1 273 ? -0.029 -6.525 14.788 1.00 97.69 273 MET A CA 1
ATOM 2226 C C . MET A 1 273 ? -1.368 -5.803 14.964 1.00 97.69 273 MET A C 1
ATOM 2228 O O . MET A 1 273 ? -1.502 -4.667 14.520 1.00 97.69 273 MET A O 1
ATOM 2232 N N . ALA A 1 274 ? -2.353 -6.410 15.639 1.00 98.00 274 ALA A N 1
ATOM 2233 C CA . ALA A 1 274 ? -3.633 -5.738 15.877 1.00 98.00 274 ALA A CA 1
ATOM 2234 C C . ALA A 1 274 ? -3.473 -4.479 16.737 1.00 98.00 274 ALA A C 1
ATOM 2236 O O . ALA A 1 274 ? -4.071 -3.445 16.444 1.00 98.00 274 ALA A O 1
ATOM 2237 N N . SER A 1 275 ? -2.640 -4.543 17.780 1.00 97.69 275 SER A N 1
ATOM 2238 C CA . SER A 1 275 ? -2.352 -3.381 18.624 1.00 97.69 275 SER A CA 1
ATOM 2239 C C . SER A 1 275 ? -1.665 -2.276 17.822 1.00 97.69 275 SER A C 1
ATOM 2241 O O . SER A 1 275 ? -2.044 -1.113 17.942 1.00 97.69 275 SER A O 1
ATOM 2243 N N . ALA A 1 276 ? -0.691 -2.629 16.981 1.00 96.75 276 ALA A N 1
ATOM 2244 C CA . ALA A 1 276 ? 0.024 -1.681 16.136 1.00 96.75 276 ALA A CA 1
ATOM 2245 C C . ALA A 1 276 ? -0.890 -1.062 15.059 1.00 96.75 276 ALA A C 1
ATOM 2247 O O . ALA A 1 276 ? -0.928 0.157 14.928 1.00 96.75 276 ALA A O 1
ATOM 2248 N N . ALA A 1 277 ? -1.705 -1.863 14.364 1.00 96.50 277 ALA A N 1
ATOM 2249 C CA . ALA A 1 277 ? -2.673 -1.374 13.380 1.00 96.50 277 ALA A CA 1
ATOM 2250 C C . ALA A 1 277 ? -3.711 -0.434 14.016 1.00 96.50 277 ALA A C 1
ATOM 2252 O O . ALA A 1 277 ? -3.999 0.625 13.462 1.00 96.50 277 ALA A O 1
ATOM 2253 N N . ALA A 1 278 ? -4.213 -0.773 15.210 1.00 96.81 278 ALA A N 1
ATOM 2254 C CA . ALA A 1 278 ? -5.114 0.085 15.975 1.00 96.81 278 ALA A CA 1
ATOM 2255 C C . ALA A 1 278 ? -4.460 1.419 16.372 1.00 96.81 278 ALA A C 1
ATOM 2257 O O . ALA A 1 278 ? -5.064 2.467 16.167 1.00 96.81 278 ALA A O 1
ATOM 2258 N N . LYS A 1 279 ? -3.224 1.400 16.891 1.00 96.25 279 LYS A N 1
ATOM 2259 C CA . LYS A 1 279 ? -2.474 2.616 17.266 1.00 96.25 279 LYS A CA 1
ATOM 2260 C C . LYS A 1 279 ? -2.172 3.522 16.070 1.00 96.25 279 LYS A C 1
ATOM 2262 O O . LYS A 1 279 ? -2.159 4.742 16.223 1.00 96.25 279 LYS A O 1
ATOM 2267 N N . SER A 1 280 ? -1.939 2.935 14.897 1.00 93.88 280 SER A N 1
ATOM 2268 C CA . SER A 1 280 ? -1.658 3.673 13.661 1.00 93.88 280 SER A CA 1
ATOM 2269 C C . SER A 1 280 ? -2.906 4.163 12.922 1.00 93.88 280 SER A C 1
ATOM 2271 O O . SER A 1 280 ? -2.758 4.933 11.982 1.00 93.88 280 SER A O 1
ATOM 2273 N N . GLY A 1 281 ? -4.119 3.736 13.295 1.00 94.25 281 GLY A N 1
ATOM 2274 C CA . GLY A 1 281 ? -5.333 4.081 12.534 1.00 94.25 281 GLY A CA 1
ATOM 2275 C C . GLY A 1 281 ? -5.633 3.163 11.342 1.00 94.25 281 GLY A C 1
ATOM 2276 O O . GLY A 1 281 ? -6.614 3.346 10.637 1.00 94.25 281 GLY A O 1
ATOM 2277 N N . HIS A 1 282 ? -4.844 2.115 11.096 1.00 94.88 282 HIS A N 1
ATOM 2278 C CA . HIS A 1 282 ? -5.004 1.268 9.907 1.00 94.88 282 HIS A CA 1
ATOM 2279 C C . HIS A 1 282 ? -6.182 0.283 10.046 1.00 94.88 282 HIS A C 1
ATOM 2281 O O . HIS A 1 282 ? -5.993 -0.915 10.271 1.00 94.88 282 HIS A O 1
ATOM 2287 N N . ALA A 1 283 ? -7.410 0.779 9.887 1.00 95.25 283 ALA A N 1
ATOM 2288 C CA . ALA A 1 283 ? -8.650 0.027 10.080 1.00 95.25 283 ALA A CA 1
ATOM 2289 C C . ALA A 1 283 ? -8.763 -1.221 9.187 1.00 95.25 283 ALA A C 1
ATOM 2291 O O . ALA A 1 283 ? -9.195 -2.275 9.652 1.00 95.25 283 ALA A O 1
ATOM 2292 N N . GLN A 1 284 ? -8.327 -1.141 7.926 1.00 95.69 284 GLN A N 1
ATOM 2293 C CA . GLN A 1 284 ? -8.366 -2.277 6.994 1.00 95.69 284 GLN A CA 1
ATOM 2294 C C . GLN A 1 284 ? -7.426 -3.405 7.422 1.00 95.69 284 GLN A C 1
ATOM 2296 O O . GLN A 1 284 ? -7.821 -4.571 7.445 1.00 95.69 284 GLN A O 1
ATOM 2301 N N . LEU A 1 285 ? -6.201 -3.052 7.825 1.00 96.88 285 LEU A N 1
ATOM 2302 C CA . LEU A 1 285 ? -5.231 -4.006 8.356 1.00 96.88 285 LEU A CA 1
ATOM 2303 C C . LEU A 1 285 ? -5.739 -4.621 9.666 1.00 96.88 285 LEU A C 1
ATOM 2305 O O . LEU A 1 285 ? -5.683 -5.835 9.841 1.00 96.88 285 LEU A O 1
ATOM 2309 N N . LEU A 1 286 ? -6.306 -3.806 10.558 1.00 97.25 286 LEU A N 1
ATOM 2310 C CA . LEU A 1 286 ? -6.907 -4.277 11.805 1.00 97.25 286 LEU A CA 1
ATOM 2311 C C . LEU A 1 286 ? -8.055 -5.266 11.552 1.00 97.25 286 LEU A C 1
ATOM 2313 O O . LEU A 1 286 ? -8.119 -6.327 12.175 1.00 97.25 286 LEU A O 1
ATOM 2317 N N . ASN A 1 287 ? -8.927 -4.951 10.592 1.00 97.56 287 ASN A N 1
ATOM 2318 C CA . ASN A 1 287 ? -10.016 -5.822 10.175 1.00 97.56 287 ASN A CA 1
ATOM 2319 C C . ASN A 1 287 ? -9.506 -7.162 9.634 1.00 97.56 287 ASN A C 1
ATOM 2321 O O . ASN A 1 287 ? -10.037 -8.218 9.990 1.00 97.56 287 ASN A O 1
ATOM 2325 N N . TRP A 1 288 ? -8.469 -7.124 8.796 1.00 97.81 288 TRP A N 1
ATOM 2326 C CA . TRP A 1 288 ? -7.823 -8.321 8.269 1.00 97.81 288 TRP A CA 1
ATOM 2327 C C . TRP A 1 288 ? -7.273 -9.202 9.399 1.00 97.81 288 TRP A C 1
ATOM 2329 O O . TRP A 1 288 ? -7.604 -10.389 9.451 1.00 97.81 288 TRP A O 1
ATOM 2339 N N . VAL A 1 289 ? -6.552 -8.618 10.368 1.00 98.06 289 VAL A N 1
ATOM 2340 C CA . VAL A 1 289 ? -6.016 -9.354 11.529 1.00 98.06 289 VAL A CA 1
ATOM 2341 C C . VAL A 1 289 ? -7.136 -10.018 12.331 1.00 98.06 289 VAL A C 1
ATOM 2343 O O . VAL A 1 289 ? -7.068 -11.216 12.598 1.00 98.06 289 VAL A O 1
ATOM 2346 N N . CYS A 1 290 ? -8.194 -9.282 12.687 1.00 97.31 290 CYS A N 1
ATOM 2347 C CA . CYS A 1 290 ? -9.312 -9.833 13.462 1.00 97.31 290 CYS A CA 1
ATOM 2348 C C . CYS A 1 290 ? -10.119 -10.891 12.699 1.00 97.31 290 CYS A C 1
ATOM 2350 O O . CYS A 1 290 ? -10.690 -11.789 13.316 1.00 97.31 290 CYS A O 1
ATOM 2352 N N . THR A 1 291 ? -10.171 -10.801 11.370 1.00 97.19 291 THR A N 1
ATOM 2353 C CA . THR A 1 291 ? -10.827 -11.810 10.528 1.00 97.19 291 THR A CA 1
ATOM 2354 C C . THR A 1 291 ? -10.020 -13.104 10.503 1.00 97.19 291 THR A C 1
ATOM 2356 O O . THR A 1 291 ? -10.586 -14.191 10.628 1.00 97.19 291 THR A O 1
ATOM 2359 N N . LYS A 1 292 ? -8.695 -12.994 10.366 1.00 97.31 292 LYS A N 1
ATOM 2360 C CA . LYS A 1 292 ? -7.770 -14.134 10.371 1.00 97.31 292 LYS A CA 1
ATOM 2361 C C . LYS A 1 292 ? -7.675 -14.783 11.751 1.00 97.31 292 LYS A C 1
ATOM 2363 O O . LYS A 1 292 ? -7.677 -16.008 11.846 1.00 97.31 292 LYS A O 1
ATOM 2368 N N . ASN A 1 293 ? -7.655 -13.979 12.812 1.00 97.50 293 ASN A N 1
ATOM 2369 C CA . ASN A 1 293 ? -7.594 -14.447 14.189 1.00 97.50 293 ASN A CA 1
ATOM 2370 C C . ASN A 1 293 ? -8.635 -13.738 15.081 1.00 97.50 293 ASN A C 1
ATOM 2372 O O . ASN A 1 293 ? -8.333 -12.738 15.741 1.00 97.50 293 ASN A O 1
ATOM 2376 N N . PRO A 1 294 ? -9.859 -14.295 15.179 1.00 97.06 294 PRO A N 1
ATOM 2377 C CA . PRO A 1 294 ? -10.937 -13.717 15.987 1.00 97.06 294 PRO A CA 1
ATOM 2378 C C . PRO A 1 294 ? -10.666 -13.681 17.497 1.00 97.06 294 PRO A C 1
ATOM 2380 O O . PRO A 1 294 ? -11.389 -13.002 18.228 1.00 97.06 294 PRO A O 1
ATOM 2383 N N . SER A 1 295 ? -9.659 -14.424 17.976 1.00 96.81 295 SER A N 1
ATOM 2384 C CA . SER A 1 295 ? -9.268 -14.445 19.392 1.00 96.81 295 SER A CA 1
ATOM 2385 C C . SER A 1 295 ? -8.384 -13.261 19.793 1.00 96.81 295 SER A C 1
ATOM 2387 O O . SER A 1 295 ? -8.141 -13.051 20.983 1.00 96.81 295 SER A O 1
ATOM 2389 N N . VAL A 1 296 ? -7.932 -12.459 18.820 1.00 97.00 296 VAL A N 1
ATOM 2390 C CA . VAL A 1 296 ? -7.105 -11.288 19.093 1.00 97.00 296 VAL A CA 1
ATOM 2391 C C . VAL A 1 296 ? -7.884 -10.259 19.906 1.00 97.00 296 VAL A C 1
ATOM 2393 O O . VAL A 1 296 ? -8.975 -9.810 19.555 1.00 97.00 296 VAL A O 1
ATOM 2396 N N . PHE A 1 297 ? -7.272 -9.879 21.019 1.00 95.06 297 PHE A N 1
ATOM 2397 C CA . PHE A 1 297 ? -7.718 -8.830 21.915 1.00 95.06 297 PHE A CA 1
ATOM 2398 C C . PHE A 1 297 ? -7.038 -7.511 21.552 1.00 95.06 297 PHE A C 1
ATOM 2400 O O . PHE A 1 297 ? -5.819 -7.479 21.376 1.00 95.06 297 PHE A O 1
ATOM 2407 N N . ILE A 1 298 ? -7.828 -6.438 21.497 1.00 96.56 298 ILE A N 1
ATOM 2408 C CA . ILE A 1 298 ? -7.374 -5.067 21.256 1.00 96.56 298 ILE A CA 1
ATOM 2409 C C . ILE A 1 298 ? -7.746 -4.240 22.484 1.00 96.56 298 ILE A C 1
ATOM 2411 O O . ILE A 1 298 ? -8.910 -4.218 22.891 1.00 96.56 298 ILE A O 1
ATOM 2415 N N . SER A 1 299 ? -6.772 -3.560 23.089 1.00 97.19 299 SER A N 1
ATOM 2416 C CA . SER A 1 299 ? -7.050 -2.729 24.262 1.00 97.19 299 SER A CA 1
ATOM 2417 C C . SER A 1 299 ? -7.725 -1.409 23.879 1.00 97.19 299 SER A C 1
ATOM 2419 O O . SER A 1 299 ? -7.519 -0.876 22.784 1.00 97.19 299 SER A O 1
ATOM 2421 N N . LYS A 1 300 ? -8.491 -0.843 24.821 1.00 97.31 300 LYS A N 1
ATOM 2422 C CA . LYS A 1 300 ? -9.087 0.492 24.667 1.00 97.31 300 LYS A CA 1
ATOM 2423 C C . LYS A 1 300 ? -8.025 1.560 24.422 1.00 97.31 300 LYS A C 1
ATOM 2425 O O . LYS A 1 300 ? -8.252 2.493 23.660 1.00 97.31 300 LYS A O 1
ATOM 2430 N N . GLU A 1 301 ? -6.860 1.415 25.045 1.00 97.81 301 GLU A N 1
ATOM 2431 C CA . GLU A 1 301 ? -5.726 2.326 24.909 1.00 97.81 301 GLU A CA 1
ATOM 2432 C C . GLU A 1 301 ? -5.185 2.352 23.476 1.00 97.81 301 GLU A C 1
ATOM 2434 O O . GLU A 1 301 ? -4.895 3.433 22.975 1.00 97.81 301 GLU A O 1
ATOM 2439 N N . CYS A 1 302 ? -5.123 1.207 22.782 1.00 97.25 302 CYS A N 1
ATOM 2440 C CA . CYS A 1 302 ? -4.667 1.161 21.389 1.00 97.25 302 CYS A CA 1
ATOM 2441 C C . CYS A 1 302 ? -5.620 1.920 20.454 1.00 97.25 302 CYS A C 1
ATOM 2443 O O . CYS A 1 302 ? -5.171 2.739 19.658 1.00 97.25 302 CYS A O 1
ATOM 2445 N N . ILE A 1 303 ? -6.936 1.706 20.595 1.00 97.50 303 ILE A N 1
ATOM 2446 C CA . ILE A 1 303 ? -7.953 2.446 19.828 1.00 97.50 303 ILE A CA 1
ATOM 2447 C C . ILE A 1 303 ? -7.916 3.937 20.180 1.00 97.50 303 ILE A C 1
ATOM 2449 O O . ILE A 1 303 ? -7.996 4.790 19.301 1.00 97.50 303 ILE A O 1
ATOM 2453 N N . LYS A 1 304 ? -7.761 4.271 21.467 1.00 96.88 304 LYS A N 1
ATOM 2454 C CA . LYS A 1 304 ? -7.647 5.655 21.940 1.00 96.88 304 LYS A CA 1
ATOM 2455 C C . LYS A 1 304 ? -6.436 6.377 21.340 1.00 96.88 304 LYS A C 1
ATOM 2457 O O . LYS A 1 304 ? -6.558 7.555 21.013 1.00 96.88 304 LYS A O 1
ATOM 2462 N N . GLU A 1 305 ? -5.291 5.702 21.222 1.00 96.19 305 GLU A N 1
ATOM 2463 C CA . GLU A 1 305 ? -4.096 6.235 20.555 1.00 96.19 305 GLU A CA 1
ATOM 2464 C C . GLU A 1 305 ? -4.362 6.485 19.065 1.00 96.19 305 GLU A C 1
ATOM 2466 O O . GLU A 1 305 ? -4.164 7.613 18.617 1.00 96.19 305 GLU A O 1
ATOM 2471 N N . GLY A 1 306 ? -4.915 5.504 18.340 1.00 95.75 306 GLY A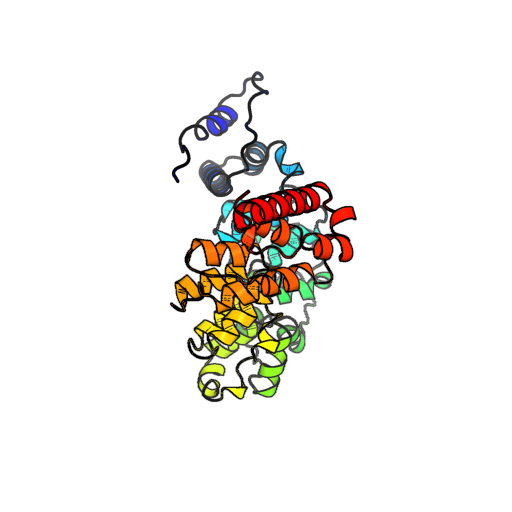 N 1
ATOM 2472 C CA . GLY A 1 306 ? -5.255 5.651 16.918 1.00 95.75 306 GLY A CA 1
ATOM 2473 C C . GLY A 1 306 ? -6.218 6.802 16.639 1.00 95.75 306 GLY A C 1
ATOM 2474 O O . GLY A 1 306 ? -5.936 7.671 15.819 1.00 95.75 306 GLY A O 1
ATOM 2475 N N . LEU A 1 307 ? -7.309 6.889 17.406 1.00 95.56 307 LEU A N 1
ATOM 2476 C CA . LEU A 1 307 ? -8.277 7.990 17.311 1.00 95.56 307 LEU A CA 1
ATOM 2477 C C . LEU A 1 307 ? -7.716 9.341 17.794 1.00 95.56 307 LEU A C 1
ATOM 2479 O O . LEU A 1 307 ? -8.331 10.387 17.566 1.00 95.56 307 LEU A O 1
ATOM 2483 N N . GLY A 1 308 ? -6.590 9.332 18.511 1.00 93.19 308 GLY A N 1
ATOM 2484 C CA . GLY A 1 308 ? -5.920 10.514 19.042 1.00 93.19 308 GLY A CA 1
ATOM 2485 C C . GLY A 1 308 ? -4.931 11.172 18.076 1.00 93.19 308 GLY A C 1
ATOM 2486 O O . GLY A 1 308 ? -4.463 12.275 18.392 1.00 93.19 308 GLY A O 1
ATOM 2487 N N . ASN A 1 309 ? -4.623 10.522 16.949 1.00 86.62 309 ASN A N 1
ATOM 2488 C CA . ASN A 1 309 ? -3.761 11.052 15.894 1.00 86.62 309 ASN A CA 1
ATOM 2489 C C . ASN A 1 309 ? -4.420 12.252 15.182 1.00 86.62 309 ASN A C 1
ATOM 2491 O O . ASN A 1 309 ? -5.614 12.511 15.332 1.00 86.62 309 ASN A O 1
ATOM 2495 N N . ALA A 1 310 ? -3.610 13.063 14.488 1.00 64.88 310 ALA A N 1
ATOM 2496 C CA . ALA A 1 310 ? -4.002 14.399 14.013 1.00 64.88 310 ALA A CA 1
ATOM 2497 C C . ALA A 1 310 ? -5.193 14.395 13.037 1.00 64.88 310 ALA A C 1
ATOM 2499 O O . ALA A 1 310 ? -5.968 15.356 13.007 1.00 64.88 310 ALA A O 1
ATOM 2500 N N . ASP A 1 311 ? -5.360 13.298 12.305 1.00 75.50 311 ASP A N 1
ATOM 2501 C CA . ASP A 1 311 ? -6.462 13.080 11.386 1.00 75.50 311 ASP A CA 1
ATOM 2502 C C . ASP A 1 311 ? -7.499 12.209 12.089 1.00 75.50 311 ASP A C 1
ATOM 2504 O O . ASP A 1 311 ? -7.241 11.059 12.429 1.00 75.50 311 ASP A O 1
ATOM 2508 N N . ARG A 1 312 ? -8.661 12.800 12.383 1.00 76.75 312 ARG A N 1
ATOM 2509 C CA . ARG A 1 312 ? -9.799 12.120 13.015 1.00 76.75 312 ARG A CA 1
ATOM 2510 C C . ARG A 1 312 ? -10.236 10.950 12.134 1.00 76.75 312 ARG A C 1
ATOM 2512 O O . ARG A 1 312 ? -11.002 11.149 11.195 1.00 76.75 312 ARG A O 1
ATOM 2519 N N . ASP A 1 313 ? -9.715 9.770 12.442 1.00 86.69 313 ASP A N 1
ATOM 2520 C CA . ASP A 1 313 ? -9.802 8.577 11.610 1.00 86.69 313 ASP A CA 1
ATOM 2521 C C . ASP A 1 313 ? -11.217 7.979 11.646 1.00 86.69 313 ASP A C 1
ATOM 2523 O O . ASP A 1 313 ? -11.584 7.206 12.538 1.00 86.69 313 ASP A O 1
ATOM 2527 N N . GLU A 1 314 ? -12.047 8.404 10.687 1.00 93.88 314 GLU A N 1
ATOM 2528 C CA . GLU A 1 314 ? -13.422 7.926 10.506 1.00 93.88 314 GLU A CA 1
ATOM 2529 C C . GLU A 1 314 ? -13.472 6.413 10.294 1.00 93.88 314 GLU A C 1
ATOM 2531 O O . GLU A 1 314 ? -14.391 5.752 10.787 1.00 93.88 314 GLU A O 1
ATOM 2536 N N . GLU A 1 315 ? -12.490 5.860 9.580 1.00 94.56 315 GLU A N 1
ATOM 2537 C CA . GLU A 1 315 ? -12.465 4.448 9.217 1.00 94.56 315 GLU A CA 1
ATOM 2538 C C . GLU A 1 315 ? -12.207 3.593 10.458 1.00 94.56 315 GLU A C 1
ATOM 2540 O O . GLU A 1 315 ? -12.976 2.667 10.734 1.00 94.56 315 GLU A O 1
ATOM 2545 N N . LEU A 1 316 ? -11.206 3.954 11.273 1.00 96.25 316 LEU A N 1
ATOM 2546 C CA . LEU A 1 316 ? -10.951 3.281 12.548 1.00 96.25 316 LEU A CA 1
ATOM 2547 C C . LEU A 1 316 ? -12.142 3.426 13.502 1.00 96.25 316 LEU A C 1
ATOM 2549 O O . LEU A 1 316 ? -12.530 2.451 14.155 1.00 96.25 316 LEU A O 1
ATOM 2553 N N . PHE A 1 317 ? -12.741 4.619 13.588 1.00 97.06 317 PHE A N 1
ATOM 2554 C CA . PHE A 1 317 ? -13.875 4.847 14.482 1.00 97.06 317 PHE A CA 1
ATOM 2555 C C . PHE A 1 317 ? -15.088 3.999 14.075 1.00 97.06 317 PHE A C 1
ATOM 2557 O O . PHE A 1 317 ? -15.687 3.321 14.915 1.00 97.06 317 PHE A O 1
ATOM 2564 N N . THR A 1 318 ? -15.412 3.980 12.783 1.00 97.06 318 THR A N 1
ATOM 2565 C CA . THR A 1 318 ? -16.504 3.173 12.226 1.00 97.06 318 THR A CA 1
ATOM 2566 C C . THR A 1 318 ? -16.243 1.691 12.449 1.00 97.06 318 THR A C 1
ATOM 2568 O O . THR A 1 318 ? -17.120 0.973 12.933 1.00 97.06 318 THR A O 1
ATOM 2571 N N . TRP A 1 319 ? -15.019 1.234 12.176 1.00 97.25 319 TRP 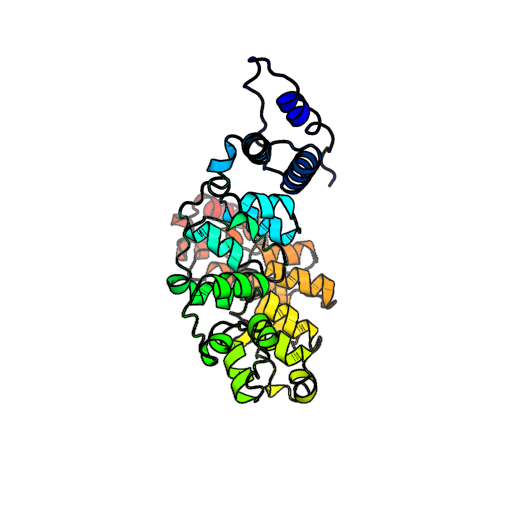A N 1
ATOM 2572 C CA . TRP A 1 319 ? -14.638 -0.155 12.390 1.00 97.25 319 TRP A CA 1
ATOM 2573 C C . TRP A 1 319 ? -14.832 -0.579 13.850 1.00 97.25 319 TRP A C 1
ATOM 2575 O O . TRP A 1 319 ? -15.469 -1.604 14.107 1.00 97.25 319 TRP A O 1
ATOM 2585 N N . ALA A 1 320 ? -14.333 0.215 14.804 1.00 97.31 320 ALA A N 1
ATOM 2586 C CA . ALA A 1 320 ? -14.423 -0.098 16.226 1.00 97.31 320 ALA A CA 1
ATOM 2587 C C . ALA A 1 320 ? -15.879 -0.106 16.713 1.00 97.31 320 ALA A C 1
ATOM 2589 O O . ALA A 1 320 ? -16.274 -1.021 17.433 1.00 97.31 320 ALA A O 1
ATOM 2590 N N . LEU A 1 321 ? -16.697 0.855 16.271 1.00 97.06 321 LEU A N 1
ATOM 2591 C CA . LEU A 1 321 ? -18.119 0.922 16.612 1.00 97.06 321 LEU A CA 1
ATOM 2592 C C . LEU A 1 321 ? -18.900 -0.301 16.112 1.00 97.06 321 LEU A C 1
ATOM 2594 O O . LEU A 1 321 ? -19.695 -0.864 16.864 1.00 97.06 321 LEU A O 1
ATOM 2598 N N . CYS A 1 322 ? -18.655 -0.739 14.875 1.00 96.88 322 CYS A N 1
ATOM 2599 C CA . CYS A 1 322 ? -19.389 -1.852 14.275 1.00 96.88 322 CYS A CA 1
ATOM 2600 C C . CYS A 1 322 ? -18.912 -3.234 14.744 1.00 96.88 322 CYS A C 1
ATOM 2602 O O . CYS A 1 322 ? -19.727 -4.149 14.841 1.00 96.88 322 CYS A O 1
ATOM 2604 N N . ASN A 1 323 ? -17.612 -3.408 15.008 1.00 96.06 323 ASN A N 1
ATOM 2605 C CA . ASN A 1 323 ? -17.032 -4.737 15.237 1.00 96.06 323 ASN A CA 1
ATOM 2606 C C . ASN A 1 323 ? -16.685 -5.020 16.701 1.00 96.06 323 ASN A C 1
ATOM 2608 O O . ASN A 1 323 ? -16.767 -6.174 17.126 1.00 96.06 323 ASN A O 1
ATOM 2612 N N . LYS A 1 324 ? -16.253 -4.001 17.455 1.00 96.00 324 LYS A N 1
ATOM 2613 C CA . LYS A 1 324 ? -15.702 -4.134 18.816 1.00 96.00 324 LYS A CA 1
ATOM 2614 C C . LYS A 1 324 ? -16.035 -2.905 19.683 1.00 96.00 324 LYS A C 1
ATOM 2616 O O . LYS A 1 324 ? -15.117 -2.229 20.163 1.00 96.00 324 LYS A O 1
ATOM 2621 N N . PRO A 1 325 ? -17.322 -2.569 19.903 1.00 96.88 325 PRO A N 1
ATOM 2622 C CA . PRO A 1 325 ? -17.702 -1.359 20.635 1.00 96.88 325 PRO A CA 1
ATOM 2623 C C . PRO A 1 325 ? -17.197 -1.348 22.089 1.00 96.88 325 PRO A C 1
ATOM 2625 O O . PRO A 1 325 ? -17.016 -0.285 22.682 1.00 96.88 325 PRO A O 1
ATOM 2628 N N . GLU A 1 326 ? -16.911 -2.512 22.677 1.00 96.12 326 GLU A N 1
ATOM 2629 C CA . GLU A 1 326 ? -16.251 -2.657 23.977 1.00 96.12 326 GLU A CA 1
ATOM 2630 C C . GLU A 1 326 ? -14.815 -2.105 24.023 1.00 96.12 326 GLU A C 1
ATOM 2632 O O . GLU A 1 326 ? -14.344 -1.750 25.106 1.00 96.12 326 GLU A O 1
ATOM 2637 N N . CYS A 1 327 ? -14.139 -1.987 22.876 1.00 96.69 327 CYS A N 1
ATOM 2638 C CA . CYS A 1 327 ? -12.784 -1.445 22.751 1.00 96.69 327 CYS A CA 1
ATOM 2639 C C . CYS A 1 327 ? -12.764 0.079 22.548 1.00 96.69 327 CYS A C 1
ATOM 2641 O O . CYS A 1 327 ? -11.689 0.675 22.534 1.00 96.69 327 CYS A O 1
ATOM 2643 N N . LEU A 1 328 ? -13.919 0.735 22.398 1.00 97.50 328 LEU A N 1
ATOM 2644 C CA . LEU A 1 328 ? -13.967 2.188 22.244 1.00 97.50 328 LEU A CA 1
ATOM 2645 C C . LEU A 1 328 ? -13.595 2.914 23.554 1.00 97.50 328 LEU A C 1
ATOM 2647 O O . LEU A 1 328 ? -13.978 2.462 24.643 1.00 97.50 328 LEU A O 1
ATOM 2651 N N . PRO A 1 329 ? -12.884 4.059 23.473 1.00 97.44 329 PRO A N 1
ATOM 2652 C CA . PRO A 1 329 ? -12.664 4.924 24.628 1.00 97.44 329 PRO A CA 1
ATOM 2653 C C . PRO A 1 329 ? -13.984 5.550 25.105 1.00 97.44 329 PRO A C 1
ATOM 2655 O O . PRO A 1 329 ? -14.996 5.529 24.403 1.00 97.44 329 PRO A O 1
ATOM 2658 N N . GLU A 1 330 ? -13.980 6.125 26.308 1.00 98.00 330 GLU A N 1
ATOM 2659 C CA . GLU A 1 330 ? -15.146 6.835 26.854 1.00 98.00 330 GLU A CA 1
ATOM 2660 C C . GLU A 1 330 ? -15.611 7.953 25.900 1.00 98.00 330 GLU A C 1
ATOM 2662 O O . GLU A 1 330 ? -14.788 8.644 25.291 1.00 98.00 330 GLU A O 1
ATOM 2667 N N . TRP A 1 331 ? -16.928 8.128 25.747 1.00 97.94 331 TRP A N 1
ATOM 2668 C CA . TRP A 1 331 ? -17.491 9.095 24.796 1.00 97.94 331 TRP A CA 1
ATOM 2669 C C . TRP A 1 331 ? -17.041 10.538 25.081 1.00 97.94 331 TRP A C 1
ATOM 2671 O O . TRP A 1 331 ? -16.946 11.340 24.153 1.00 97.94 331 TRP A O 1
ATOM 2681 N N . GLU A 1 332 ? -16.710 10.865 26.333 1.00 97.75 332 GLU A N 1
ATOM 2682 C CA . GLU A 1 332 ? -16.144 12.153 26.738 1.00 97.75 332 GLU A CA 1
ATOM 2683 C C . GLU A 1 332 ? -14.792 12.420 26.059 1.00 97.75 332 GLU A C 1
ATOM 2685 O O . GLU A 1 332 ? -14.561 13.525 25.578 1.00 97.75 332 GLU A O 1
ATOM 2690 N N . PHE A 1 333 ? -13.931 11.403 25.923 1.00 96.94 333 PHE A N 1
ATOM 2691 C CA . PHE A 1 333 ? -12.662 11.540 25.199 1.00 96.94 333 PHE A CA 1
ATOM 2692 C C . PHE A 1 333 ? -12.894 11.873 23.720 1.00 96.94 333 PHE A C 1
ATOM 2694 O O . PHE A 1 333 ? -12.196 12.713 23.152 1.00 96.94 333 PHE A O 1
ATOM 2701 N N . LEU A 1 334 ? -13.884 11.233 23.090 1.00 96.75 334 LEU A N 1
ATOM 2702 C CA . LEU A 1 334 ? -14.244 11.512 21.696 1.00 96.75 334 LEU A CA 1
ATOM 2703 C C . LEU A 1 334 ? -14.753 12.954 21.545 1.00 96.75 334 LEU A C 1
ATOM 2705 O O . LEU A 1 334 ? -14.402 13.648 20.588 1.00 96.75 334 LEU A O 1
ATOM 2709 N N . ASP A 1 335 ? -15.541 13.427 22.510 1.00 95.94 335 ASP A N 1
ATOM 2710 C CA . ASP A 1 335 ? -16.046 14.799 22.554 1.00 95.94 335 ASP A CA 1
ATOM 2711 C C . ASP A 1 335 ? -14.914 15.828 22.708 1.00 95.94 335 ASP A C 1
ATOM 2713 O O . ASP A 1 335 ? -14.818 16.765 21.915 1.00 95.94 335 ASP A O 1
ATOM 2717 N N . GLU A 1 336 ? -13.994 15.601 23.651 1.00 96.00 336 GLU A N 1
ATOM 2718 C CA . GLU A 1 336 ? -12.799 16.428 23.879 1.00 96.00 336 GLU A CA 1
ATOM 2719 C C . GLU A 1 336 ? -11.896 16.511 22.641 1.00 96.00 336 GLU A C 1
ATOM 2721 O O . GLU A 1 336 ? -11.316 17.559 22.353 1.00 96.00 336 GLU A O 1
ATOM 2726 N N . ARG A 1 337 ? -11.800 15.422 21.871 1.00 95.00 337 ARG A N 1
ATOM 2727 C CA . ARG A 1 337 ? -11.070 15.374 20.594 1.00 95.00 337 ARG A CA 1
ATOM 2728 C C . ARG A 1 337 ? -11.857 15.953 19.413 1.00 95.00 337 ARG A C 1
ATOM 2730 O O . ARG A 1 337 ? -11.366 15.955 18.285 1.00 95.00 337 ARG A O 1
ATOM 2737 N N . GLY A 1 338 ? -13.061 16.473 19.647 1.00 94.69 338 GLY A N 1
ATOM 2738 C CA . GLY A 1 338 ? -13.874 17.139 18.636 1.00 94.69 338 GLY A CA 1
ATOM 2739 C C . GLY A 1 338 ? -14.559 16.188 17.654 1.00 94.69 338 GLY A C 1
ATOM 2740 O O . GLY A 1 338 ? -14.991 16.643 16.592 1.00 94.69 338 GLY A O 1
ATOM 2741 N N . TYR A 1 339 ? -14.686 14.895 17.980 1.00 95.62 339 TYR A N 1
ATOM 2742 C CA . TYR A 1 339 ? -15.441 13.943 17.157 1.00 95.62 339 TYR A CA 1
ATOM 2743 C C . TYR A 1 339 ? -16.929 14.279 17.143 1.00 95.62 339 TYR A C 1
ATOM 2745 O O . TYR A 1 339 ? -17.567 14.073 16.122 1.00 95.62 339 TYR A O 1
ATOM 2753 N N . ARG A 1 340 ? -17.497 14.880 18.201 1.00 95.81 340 ARG A N 1
ATOM 2754 C CA . ARG A 1 340 ? -18.916 15.290 18.196 1.00 95.81 340 ARG A CA 1
ATOM 2755 C C . ARG A 1 340 ? -19.227 16.287 17.075 1.00 95.81 340 ARG A C 1
ATOM 2757 O O . ARG A 1 340 ? -20.320 16.258 16.521 1.00 95.81 340 ARG A O 1
ATOM 2764 N N . GLY A 1 341 ? -18.280 17.165 16.740 1.00 94.56 341 GLY A N 1
ATOM 2765 C CA . GLY A 1 341 ? -18.458 18.154 15.676 1.00 94.56 341 GLY A CA 1
ATOM 2766 C C . GLY A 1 341 ? -18.388 17.567 14.263 1.00 94.56 341 GLY A C 1
ATOM 2767 O O . GLY A 1 341 ? -18.943 18.163 13.348 1.00 94.56 341 GLY A O 1
ATOM 2768 N N . VAL A 1 342 ? -17.717 16.423 14.090 1.00 94.94 342 VAL A N 1
ATOM 2769 C CA . VAL A 1 342 ? -17.500 15.785 12.777 1.00 94.94 342 VAL A CA 1
ATOM 2770 C C . VAL A 1 342 ? -18.437 14.591 12.578 1.00 94.94 342 VAL A C 1
ATOM 2772 O O . VAL A 1 342 ? -19.070 14.472 11.536 1.00 94.94 342 VAL A O 1
ATOM 2775 N N . PHE A 1 343 ? -18.596 13.763 13.611 1.00 96.00 343 PHE A N 1
ATOM 2776 C CA . PHE A 1 343 ? -19.362 12.515 13.626 1.00 96.00 343 PHE A CA 1
ATOM 2777 C C . PHE A 1 343 ? -20.371 12.480 14.796 1.00 96.00 343 PHE A C 1
ATOM 2779 O O . PHE A 1 343 ? -20.278 11.626 15.686 1.00 96.00 343 PHE A O 1
ATOM 2786 N N . PRO A 1 344 ? -21.348 13.409 14.851 1.00 96.81 344 PRO A N 1
ATOM 2787 C CA . PRO A 1 344 ? -22.252 13.554 15.997 1.00 96.81 344 PRO A CA 1
ATOM 2788 C C . PRO A 1 344 ? -23.072 12.293 16.298 1.00 96.81 344 PRO A C 1
ATOM 2790 O O . PRO A 1 344 ? -23.248 11.944 17.467 1.00 96.81 344 PRO A O 1
ATOM 2793 N N . GLU A 1 345 ? -23.551 11.595 15.264 1.00 97.75 345 GLU A N 1
ATOM 2794 C CA . GLU A 1 345 ? -24.367 10.389 15.446 1.00 97.75 345 GLU A CA 1
ATOM 2795 C C . GLU A 1 345 ? -23.544 9.212 15.980 1.00 97.75 345 GLU A C 1
ATOM 2797 O O . GLU A 1 345 ? -24.005 8.522 16.887 1.00 97.75 345 GLU A O 1
ATOM 2802 N N . MET A 1 346 ? -22.298 9.041 15.524 1.00 97.50 346 MET A N 1
ATOM 2803 C CA . MET A 1 346 ? -21.412 7.992 16.039 1.00 97.50 346 MET A CA 1
ATOM 2804 C C . MET A 1 346 ? -21.086 8.225 17.516 1.00 97.50 346 MET A C 1
ATOM 2806 O O . MET A 1 346 ? -21.236 7.321 18.330 1.00 97.50 346 MET A O 1
ATOM 2810 N N . VAL A 1 347 ? -20.716 9.452 17.910 1.00 97.88 347 VAL A N 1
ATOM 2811 C CA . VAL A 1 347 ? -20.426 9.773 19.325 1.00 97.88 347 VAL A CA 1
ATOM 2812 C C . VAL A 1 347 ? -21.652 9.548 20.215 1.00 97.88 347 VAL A C 1
ATOM 2814 O O . VAL A 1 347 ? -21.537 9.024 21.326 1.00 97.88 347 VAL A O 1
ATOM 2817 N N . LYS A 1 348 ? -22.844 9.905 19.728 1.00 98.06 348 LYS A N 1
ATOM 2818 C CA . LYS A 1 348 ? -24.108 9.629 20.418 1.00 98.06 348 LYS A CA 1
ATOM 2819 C C . LYS A 1 348 ? -24.352 8.126 20.568 1.00 98.06 348 LYS A C 1
ATOM 2821 O O . LYS A 1 348 ? -24.799 7.699 21.631 1.00 98.06 348 LYS A O 1
ATOM 2826 N N . GLU A 1 349 ? -24.040 7.328 19.553 1.00 98.06 349 GLU A N 1
ATOM 2827 C CA . GLU A 1 349 ? -24.151 5.871 19.615 1.00 98.06 349 GLU A CA 1
ATOM 2828 C C . GLU A 1 349 ? -23.201 5.263 20.655 1.00 98.06 349 GLU A C 1
ATOM 2830 O O . GLU A 1 349 ? -23.646 4.466 21.485 1.00 98.06 349 GLU A O 1
ATOM 2835 N N . VAL A 1 350 ? -21.938 5.710 20.695 1.00 97.88 350 VAL A N 1
ATOM 2836 C CA . VAL A 1 350 ? -20.966 5.298 21.726 1.00 97.88 350 VAL A CA 1
ATOM 2837 C C . VAL A 1 350 ? -21.487 5.608 23.123 1.00 97.88 350 VAL A C 1
ATOM 2839 O O . VAL A 1 350 ? -21.475 4.740 23.998 1.00 97.88 350 VAL A O 1
ATOM 2842 N N . LYS A 1 351 ? -21.996 6.827 23.328 1.00 98.31 351 LYS A N 1
ATOM 2843 C CA . LYS A 1 351 ? -22.565 7.242 24.611 1.00 98.31 351 LYS A CA 1
ATOM 2844 C C . LYS A 1 351 ? -23.708 6.321 25.038 1.00 98.31 351 LYS A C 1
ATOM 2846 O O . LYS A 1 351 ? -23.690 5.791 26.147 1.00 98.31 351 LYS A O 1
ATOM 2851 N N . LEU A 1 352 ? -24.669 6.084 24.145 1.00 98.06 352 LEU A N 1
ATOM 2852 C CA . LEU A 1 352 ? -25.806 5.203 24.418 1.00 98.06 352 LEU A CA 1
ATOM 2853 C C . LEU A 1 352 ? -25.358 3.764 24.712 1.00 98.06 352 LEU A C 1
ATOM 2855 O O . LEU A 1 352 ? -25.930 3.106 25.580 1.00 98.06 352 LEU A O 1
ATOM 2859 N N . TYR A 1 353 ? -24.348 3.259 24.002 1.00 97.62 353 TYR A N 1
ATOM 2860 C CA . TYR A 1 353 ? -23.769 1.942 24.262 1.00 97.62 353 TYR A CA 1
ATOM 2861 C C . TYR A 1 353 ? -23.154 1.857 25.666 1.00 97.62 353 TYR A C 1
ATOM 2863 O O . TYR A 1 353 ? -23.480 0.944 26.427 1.00 97.62 353 TYR A O 1
ATOM 2871 N N . GLN A 1 354 ? -22.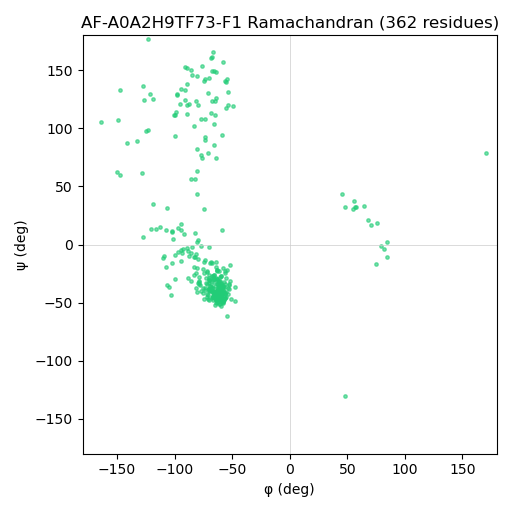321 2.827 26.039 1.00 97.50 354 GLN A N 1
ATOM 2872 C CA . GLN A 1 354 ? -21.640 2.852 27.336 1.00 97.50 354 GLN A CA 1
ATOM 2873 C C . GLN A 1 354 ? -22.618 3.033 28.506 1.00 97.50 354 GLN A C 1
ATOM 2875 O O . GLN A 1 354 ? -22.450 2.399 29.547 1.00 97.50 354 GLN A O 1
ATOM 2880 N N . GLU A 1 355 ? -23.671 3.838 28.339 1.00 97.44 355 GLU A N 1
ATOM 2881 C CA . GLU A 1 355 ? -24.747 3.977 29.329 1.00 97.44 355 GLU A CA 1
ATOM 2882 C C . GLU A 1 355 ? -25.486 2.650 29.562 1.00 97.44 355 GLU A C 1
ATOM 2884 O O . GLU A 1 355 ? -25.709 2.271 30.713 1.00 97.44 355 GLU A O 1
ATOM 2889 N N . ARG A 1 356 ? -25.787 1.888 28.498 1.00 97.12 356 ARG A N 1
ATOM 2890 C CA . ARG A 1 356 ? -26.388 0.547 28.629 1.00 97.12 356 ARG A CA 1
ATOM 2891 C C . ARG A 1 356 ? -25.481 -0.420 29.391 1.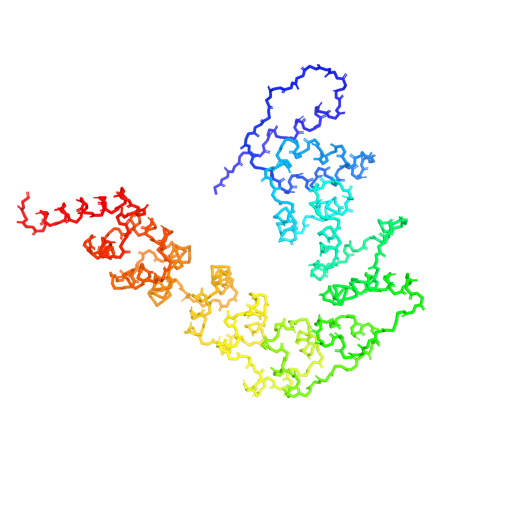00 97.12 356 ARG A C 1
ATOM 2893 O O . ARG A 1 356 ? -25.953 -1.098 30.297 1.00 97.12 356 ARG A O 1
ATOM 2900 N N . GLN A 1 357 ? -24.185 -0.447 29.074 1.00 96.31 357 GLN A N 1
ATOM 2901 C CA . GLN A 1 357 ? -23.216 -1.319 29.755 1.00 96.31 357 GLN A CA 1
ATOM 2902 C C . GLN A 1 357 ? -23.079 -0.991 31.252 1.00 96.31 357 GLN A C 1
ATOM 2904 O O . GLN A 1 357 ? -22.962 -1.897 32.083 1.00 96.31 357 GLN A O 1
ATOM 2909 N N . LYS A 1 358 ? -23.135 0.299 31.618 1.00 96.12 358 LYS A N 1
ATOM 2910 C CA . LYS A 1 358 ? -23.111 0.748 33.022 1.00 96.12 358 LYS A CA 1
ATOM 2911 C C . LYS A 1 358 ? -24.317 0.224 33.807 1.00 96.12 358 LYS A C 1
ATOM 2913 O O . LYS A 1 358 ? -24.124 -0.262 34.919 1.00 96.12 358 LYS A O 1
ATOM 2918 N N . LEU A 1 359 ? -25.517 0.256 33.223 1.00 96.19 359 LEU A N 1
ATOM 2919 C CA . LEU A 1 359 ? -26.728 -0.301 33.844 1.00 96.19 359 LEU A CA 1
ATOM 2920 C C . LEU A 1 359 ? -26.602 -1.817 34.045 1.00 96.19 359 LEU A C 1
ATOM 2922 O O . LEU A 1 359 ? -26.725 -2.298 35.170 1.00 96.19 359 LEU A O 1
ATOM 2926 N N . THR A 1 360 ? -26.195 -2.542 32.996 1.00 95.56 360 THR A N 1
ATOM 2927 C CA . THR A 1 360 ? -26.007 -4.002 33.058 1.00 95.56 360 THR A CA 1
ATOM 2928 C C . THR A 1 360 ? -25.002 -4.418 34.136 1.00 95.56 360 THR A C 1
ATOM 2930 O O . THR A 1 360 ? -25.230 -5.386 34.858 1.00 95.56 360 THR A O 1
ATOM 2933 N N . THR A 1 361 ? -23.907 -3.669 34.299 1.00 94.25 361 THR A N 1
ATOM 2934 C CA . THR A 1 361 ? -22.877 -3.962 35.314 1.00 94.25 361 THR A CA 1
ATOM 2935 C C . THR A 1 361 ? -23.370 -3.701 36.744 1.00 94.25 361 THR A C 1
ATOM 2937 O O . THR A 1 361 ? -22.892 -4.325 37.689 1.00 94.25 361 THR A O 1
ATOM 2940 N N . GLN A 1 362 ? -24.341 -2.801 36.921 1.00 92.69 362 GLN A N 1
ATOM 2941 C CA . GLN A 1 362 ? -24.933 -2.468 38.221 1.00 92.69 362 GLN A CA 1
ATOM 2942 C C . GLN A 1 362 ? -26.069 -3.418 38.634 1.00 92.69 362 GLN A C 1
ATOM 2944 O O . GLN A 1 362 ? -26.599 -3.277 39.735 1.00 92.69 362 GLN A O 1
ATOM 2949 N N . GLY A 1 363 ? -26.429 -4.392 37.789 1.00 86.81 363 GLY A N 1
ATOM 2950 C CA . GLY A 1 363 ? -27.548 -5.304 38.046 1.00 86.81 363 GLY A CA 1
ATOM 2951 C C . GLY A 1 363 ? -28.917 -4.614 38.015 1.00 86.81 363 GLY A C 1
ATOM 2952 O O . GLY A 1 363 ? -29.865 -5.132 38.606 1.00 86.81 363 GLY A O 1
ATOM 2953 N N . LEU A 1 364 ? -28.990 -3.446 37.365 1.00 57.12 364 LEU A N 1
ATOM 2954 C CA . LEU A 1 364 ? -30.207 -2.705 37.030 1.00 57.12 364 LEU A CA 1
ATOM 2955 C C . LEU A 1 364 ? -30.598 -3.024 35.585 1.00 57.12 364 LEU A C 1
ATOM 2957 O O . LEU A 1 364 ? -31.813 -3.208 35.350 1.00 57.12 364 LEU A O 1
#

Foldseek 3Di:
DDDDDPDPVPPLVVVVPDPDDDDDDDDDPDPQDLVVLLVQLVVCVVVVHDSLVSLCVRCPPVLVVDQLVVSLVVCLVVVSLSSLVQLLQPPSSVPVDPVVSVLSVLQSPPDPSDDLVSCPPDDDPLVVCVLSNLLSLHQVSVVSSVVVDPPPDDDLVSNLVNLNQNNCVVVVHDDPLDLVSLVVCLLVQSQNNNVNCVVVCSCVVCVVPLVSQDDLVSCQPHDLVSVVVSCVVPVVSADLVSLLSNLLRDPVSQVSVVCCVPPSVDPCLEQSSLLSNLLSLVLVSNVVSCVVPVPHDHALVSNLNNCLDPDNRPSSLVSCLVPPLVSHDQLVSCVVSVVCVVPVPSSVSSNVVVVVVVCVVVVD

Organism: NCBI:txid1246581

Nearest PDB structures (foldseek):
  7ni6-assembly1_A  TM=2.342E-01  e=3.294E-01  Homo sapiens
  8hmf-assembly1_E  TM=2.486E-01  e=1.770E+00  Tetrahymena thermophila
  4rg9-assembly1_A  TM=1.646E-01  e=7.793E-01  Homo sapiens
  1qja-assembly1_B  TM=1.961E-01  e=2.894E+00  Homo sapiens
  7vlz-assembly1_A  TM=1.501E-01  e=1.502E+00  Vibrio harveyi VHJR7

Solvent-accessible surface area (backbone atoms only — not comparable to full-atom values): 21328 Å² total; per-residue (Å²): 136,90,79,89,89,78,74,67,76,58,54,62,53,51,63,72,73,49,98,63,99,79,84,91,83,87,80,76,97,63,81,85,56,61,69,59,51,19,54,52,44,46,53,25,61,79,69,69,46,63,58,66,60,54,50,54,64,71,43,56,82,50,60,82,74,54,60,57,65,58,57,47,53,52,26,64,74,68,67,28,61,46,47,52,54,46,59,69,38,90,73,70,55,64,61,93,43,80,64,58,54,55,44,55,70,24,62,47,72,92,64,80,83,71,62,70,74,81,51,65,91,58,92,68,68,59,77,88,40,44,68,51,49,36,50,18,34,41,53,68,56,45,52,53,52,49,73,74,34,96,77,70,76,78,56,79,70,51,36,71,75,34,30,10,32,56,38,32,54,76,70,68,56,84,75,74,81,47,72,68,50,51,59,63,33,56,79,69,58,29,51,51,36,52,51,50,41,37,75,71,43,61,38,67,78,42,61,82,42,67,90,72,58,79,51,66,76,58,48,41,87,40,58,68,73,46,56,53,47,54,42,69,77,37,75,78,71,60,50,75,67,45,51,43,52,41,33,47,64,31,97,58,13,47,63,50,48,54,49,39,44,74,72,70,70,48,85,63,52,38,49,65,40,35,36,44,14,31,38,60,39,39,37,69,42,28,50,51,27,43,69,74,24,74,84,56,68,61,55,35,64,29,42,43,46,13,58,62,42,96,62,76,43,59,60,31,51,50,47,34,60,77,77,41,56,86,28,53,58,62,47,66,60,42,46,77,72,47,38,45,82,76,42,46,68,58,44,50,49,48,40,57,51,53,54,50,53,53,37,61,75,69,76,104

Radius of gyration: 26.18 Å; Cα contacts (8 Å, |Δi|>4): 355; chains: 1; bounding box: 66×36×76 Å

Sequence (364 aa):
MKLPTVVLSALVFVKYCNSSSTTRQLICTAPVDLQYLDNALQAAGETGANIQDVWSAALGDESSRIEPMEIVKEALRWDYNNVLRCAQIPGLLNWKHPRDYHWLYARSYHECWFAEDMWKGIYFNWIANRREILKADNVEFFKFARGNIASFVWFRHELGIYDAAKIGEYLREKFDSSKSAVKELIPKGHVNTLRLLHKRGFLHEQTADSALLPTTDELRDQPVEYVKWVCHVDENYLSPQDLISLCTSHTVGLELAEWIDENLRVDLANHEMASAAAKSGHAQLLNWVCTKNPSVFISKECIKEGLGNADRDEELFTWALCNKPECLPEWEFLDERGYRGVFPEMVKEVKLYQERQKLTTQGL

pLDDT: mean 78.93, std 17.3, range [24.73, 98.31]

Mean predicted aligned error: 11.92 Å

Secondary structure (DSSP, 8-state):
-PPP-SSSHHHHHHHHH---S---S----PPP-HHHHHHHHHHHHHHT--HHHHHHHHHGGGGGTS-HHHHHHHHHHTT-HHHHHHHTSTTTT--SSHHHHHHHHHH--S-----GGGGTT----TTTTHHHHHHHT-HHHHHHHHHT-TT----HHHHHHTT-HHHHHHTT-----SHHHHHHHTTTT-HHHHHHHHHTTTTTTTTTSGGGSPPHHHHTTS-HHHHHHHHHH-TTSS-HHHHHHHHHHSTTHHHHHHHHHHHT-----SHHHHHHHHHHT-HHHHHHHHHH-TT----HHHHHHHTTSSS--HHHHHHHHHH-GGGSPPHHHHHHTTHHHH-HHHHHHHHHHHHHHHHHHTT-